Protein AF-A0A7W3J568-F1 (afdb_monomer_lite)

Foldseek 3Di:
DAFWDDDPFAIWDFDFLVLLVVLLVLLQVLLVLLCVQQVVVVQPDPCPPDPDPDPDDDDDDDPPPPDDDPVRQDPNNVCVVVVQVDQQGCGPDPLSCVQQPFPDPPDPVNSRVCSRNPVNVSSVLSSVLSNVLSVLSDFDDDPVRPPPCDVPNGTDIRGAGRVSLVSNLVSLVSSLSNLCVVLVPDDPVSLVVLLVVLVVCVVVVPDQPPDPDPVSVSSVSSNSNNVSVSRSVSSVVNNVVVVVVPDDDD

Radius of gyration: 23.3 Å; chains: 1; bounding box: 46×62×58 Å

Secondary structure (DSSP, 8-state):
-PPPEEETTEEEEPPPHHHHHHHHHHHHHHHHHHHHHTTTHHHH------S---------PPBTTTBPPTTT--HHHHHHHHT--S-----SSHHHHHHS--S-SS-HHHHHHHHHHHHHHHHHHHHHHHHHHHHHHPPP-STTS-S---TTSPPPPEEEETTTHHHHHHHHHHHHHHHHHHHT--SHHHHHHHHHHHHHHHHTT-PPP---SHHHHHHHHHHHHHHHHHHHHHHHHHHHHHHHHTSPP-

Structure (mmCIF, N/CA/C/O backbone):
data_AF-A0A7W3J568-F1
#
_entry.id   AF-A0A7W3J568-F1
#
loop_
_atom_site.group_PDB
_atom_site.id
_atom_site.type_symbol
_atom_site.label_atom_id
_atom_site.label_alt_id
_atom_site.label_comp_id
_atom_site.label_asym_id
_atom_site.label_entity_id
_atom_site.label_seq_id
_atom_site.pdbx_PDB_ins_code
_atom_site.Cartn_x
_atom_site.Cartn_y
_atom_site.Cartn_z
_atom_site.occupancy
_atom_site.B_iso_or_equiv
_atom_site.auth_seq_id
_atom_site.auth_comp_id
_atom_site.auth_asym_id
_atom_site.auth_atom_id
_atom_site.pdbx_PDB_model_num
ATOM 1 N N . MET A 1 1 ? 8.734 -5.543 -13.346 1.00 87.88 1 MET A N 1
ATOM 2 C CA . MET A 1 1 ? 9.881 -5.411 -12.401 1.00 87.88 1 MET A CA 1
ATOM 3 C C . MET A 1 1 ? 10.854 -6.608 -12.373 1.00 87.88 1 MET A C 1
ATOM 5 O O . MET A 1 1 ? 10.507 -7.687 -12.837 1.00 87.88 1 MET A O 1
ATOM 9 N N . THR A 1 2 ? 12.042 -6.451 -11.767 1.00 93.38 2 THR A N 1
ATOM 10 C CA . THR A 1 2 ? 12.982 -7.535 -11.375 1.00 93.38 2 THR A CA 1
ATOM 11 C C . THR A 1 2 ? 12.806 -7.928 -9.898 1.00 93.38 2 THR A C 1
ATOM 13 O O . THR A 1 2 ? 12.414 -7.060 -9.123 1.00 93.38 2 THR A O 1
ATOM 16 N N . PRO A 1 3 ? 13.166 -9.156 -9.465 1.00 96.62 3 PRO A N 1
ATOM 17 C CA . PRO A 1 3 ? 13.159 -9.509 -8.038 1.00 96.62 3 PRO A CA 1
ATOM 18 C C . PRO A 1 3 ? 14.142 -8.648 -7.229 1.00 96.62 3 PRO A C 1
ATOM 20 O O . PRO A 1 3 ? 15.174 -8.220 -7.766 1.00 96.62 3 PRO A O 1
ATOM 23 N N . PHE A 1 4 ? 13.840 -8.433 -5.945 1.00 98.06 4 PHE A N 1
ATOM 24 C CA . PHE A 1 4 ? 14.756 -7.768 -5.019 1.00 98.06 4 PHE A CA 1
ATOM 25 C C . PHE A 1 4 ? 16.066 -8.541 -4.841 1.00 98.06 4 PHE A C 1
ATOM 27 O O . PHE A 1 4 ? 16.119 -9.770 -4.893 1.00 98.06 4 PHE A O 1
ATOM 34 N N . ARG A 1 5 ? 17.151 -7.794 -4.631 1.00 97.19 5 ARG A N 1
ATOM 35 C CA . ARG A 1 5 ? 18.484 -8.324 -4.326 1.00 97.19 5 ARG A CA 1
ATOM 36 C C . ARG A 1 5 ? 19.073 -7.603 -3.127 1.00 97.19 5 ARG A C 1
ATOM 38 O O . ARG A 1 5 ? 18.954 -6.383 -3.020 1.00 97.19 5 ARG A O 1
ATOM 45 N N . ALA A 1 6 ? 19.749 -8.349 -2.259 1.00 96.06 6 ALA A N 1
ATOM 46 C CA . ALA A 1 6 ? 20.490 -7.778 -1.144 1.00 96.06 6 ALA A CA 1
ATOM 47 C C . ALA A 1 6 ? 21.713 -6.987 -1.635 1.00 96.06 6 ALA A C 1
ATOM 49 O O . ALA A 1 6 ? 22.440 -7.405 -2.537 1.00 96.06 6 ALA A O 1
ATOM 50 N N . MET A 1 7 ? 21.945 -5.845 -0.999 1.00 93.69 7 MET A N 1
ATOM 51 C CA . MET A 1 7 ? 23.058 -4.932 -1.219 1.00 93.69 7 MET A CA 1
ATOM 52 C C . MET A 1 7 ? 23.697 -4.565 0.124 1.00 93.69 7 MET A C 1
ATOM 54 O O . MET A 1 7 ? 23.133 -4.757 1.202 1.00 93.69 7 MET A O 1
ATOM 58 N N . ARG A 1 8 ? 24.890 -3.960 0.084 1.00 89.56 8 ARG A N 1
ATOM 59 C CA . ARG A 1 8 ? 25.612 -3.567 1.309 1.00 89.56 8 ARG A CA 1
ATOM 60 C C . ARG A 1 8 ? 24.761 -2.693 2.248 1.00 89.56 8 ARG A C 1
ATOM 62 O O . ARG A 1 8 ? 24.804 -2.870 3.464 1.00 89.56 8 ARG A O 1
ATOM 69 N N . ARG A 1 9 ? 23.978 -1.765 1.687 1.00 89.38 9 ARG A N 1
ATOM 70 C CA . ARG A 1 9 ? 23.175 -0.770 2.424 1.00 89.38 9 ARG A CA 1
ATOM 71 C C . ARG A 1 9 ? 21.661 -1.035 2.434 1.00 89.38 9 ARG A C 1
ATOM 73 O O . ARG A 1 9 ? 20.921 -0.158 2.844 1.00 89.38 9 ARG A O 1
ATOM 80 N N . GLY A 1 10 ? 21.200 -2.205 1.996 1.00 95.88 10 GLY A N 1
ATOM 81 C CA . GLY A 1 10 ? 19.767 -2.497 1.924 1.00 95.88 10 GLY A CA 1
ATOM 82 C C . GLY A 1 10 ? 19.450 -3.429 0.771 1.00 95.88 10 GLY A C 1
ATOM 83 O O . GLY A 1 10 ? 20.202 -4.368 0.522 1.00 95.88 10 GLY A O 1
ATOM 84 N N . TYR A 1 11 ? 1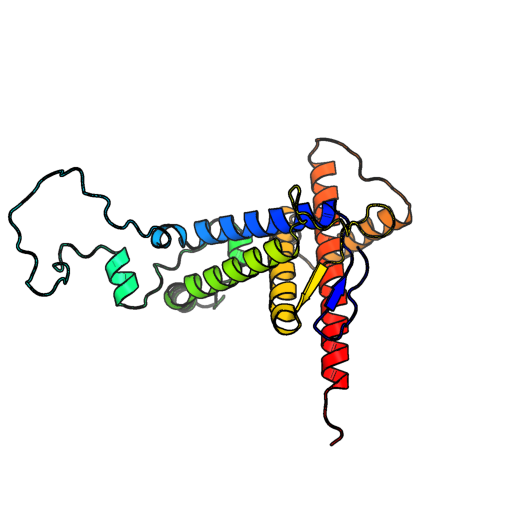8.382 -3.142 0.043 1.00 97.88 11 TYR A N 1
ATOM 85 C CA . TYR A 1 11 ? 17.869 -3.986 -1.028 1.00 97.88 11 TYR A CA 1
ATOM 86 C C . TYR A 1 11 ? 17.615 -3.155 -2.281 1.00 97.88 11 TYR A C 1
ATOM 88 O O . TYR A 1 11 ? 17.361 -1.954 -2.197 1.00 97.88 11 TYR A O 1
ATOM 96 N N . GLU A 1 12 ? 17.694 -3.766 -3.459 1.00 96.50 12 GLU A N 1
ATOM 97 C CA . GLU A 1 12 ? 17.326 -3.085 -4.700 1.00 96.50 12 GLU A CA 1
ATOM 98 C C . GLU A 1 12 ? 16.506 -3.960 -5.643 1.00 96.50 12 GLU A C 1
ATOM 100 O O . GLU A 1 12 ? 16.726 -5.167 -5.733 1.00 96.50 12 GLU A O 1
ATOM 105 N N . ALA A 1 13 ? 15.604 -3.322 -6.386 1.00 96.12 13 ALA A N 1
ATOM 106 C CA . ALA A 1 13 ? 14.854 -3.913 -7.487 1.00 96.12 13 ALA A CA 1
ATOM 107 C C . ALA A 1 13 ? 14.637 -2.871 -8.592 1.00 96.12 13 ALA A C 1
ATOM 109 O O . ALA A 1 13 ? 14.599 -1.663 -8.349 1.00 96.12 13 ALA A O 1
ATOM 110 N N . ARG A 1 14 ? 14.494 -3.321 -9.839 1.00 93.25 14 ARG A N 1
ATOM 111 C CA . ARG A 1 14 ? 14.108 -2.461 -10.961 1.00 93.25 14 ARG A CA 1
ATOM 112 C C . ARG A 1 14 ? 12.619 -2.586 -11.199 1.00 93.25 14 ARG A C 1
ATOM 114 O O . ARG A 1 14 ? 12.139 -3.674 -11.496 1.00 93.25 14 ARG A O 1
ATOM 121 N N . PHE A 1 15 ? 11.931 -1.462 -11.144 1.00 91.19 15 PHE A N 1
ATOM 122 C CA . PHE A 1 15 ? 10.532 -1.331 -11.521 1.00 91.19 15 PHE A CA 1
ATOM 123 C C . PHE A 1 15 ? 10.453 -0.653 -12.885 1.00 91.19 15 PHE A C 1
ATOM 125 O O . PHE A 1 15 ? 11.307 0.174 -13.224 1.00 91.19 15 PHE A O 1
ATOM 132 N N . GLU A 1 16 ? 9.441 -0.999 -13.669 1.00 86.06 16 GLU A N 1
ATOM 133 C CA . GLU A 1 16 ? 9.106 -0.231 -14.863 1.00 86.06 16 GLU A CA 1
ATOM 134 C C . GLU A 1 16 ? 8.678 1.190 -14.454 1.00 86.06 16 GLU A C 1
ATOM 136 O O . GLU A 1 16 ? 8.105 1.369 -13.375 1.00 86.06 16 GLU A O 1
ATOM 141 N N . PRO A 1 17 ? 8.928 2.220 -15.285 1.00 86.06 17 PRO A N 1
ATOM 142 C CA . PRO A 1 17 ? 8.540 3.594 -14.958 1.00 86.06 17 PRO A CA 1
ATOM 143 C C . PRO A 1 17 ? 7.061 3.716 -14.576 1.00 86.06 17 PRO A C 1
ATOM 145 O O . PRO A 1 17 ? 6.725 4.372 -13.594 1.00 86.06 17 PRO A O 1
ATOM 148 N N . VAL A 1 18 ? 6.190 3.024 -15.317 1.00 84.56 18 VAL A N 1
ATOM 149 C CA . VAL A 1 18 ? 4.747 3.014 -15.059 1.00 84.56 18 VAL A CA 1
ATOM 150 C C . VAL A 1 18 ? 4.406 2.344 -13.725 1.00 84.56 18 VAL A C 1
ATOM 152 O O . VAL A 1 18 ? 3.606 2.891 -12.975 1.00 84.56 18 VAL A O 1
ATOM 155 N N . GLU A 1 19 ? 5.055 1.224 -13.378 1.00 88.62 19 GLU A N 1
ATOM 156 C CA . GLU A 1 19 ? 4.856 0.539 -12.091 1.00 88.62 19 GLU A CA 1
ATOM 157 C C . GLU A 1 19 ? 5.175 1.486 -10.923 1.00 88.62 19 GLU A C 1
ATOM 159 O O . GLU A 1 19 ? 4.401 1.568 -9.972 1.00 88.62 19 GLU A O 1
ATOM 164 N N . ARG A 1 20 ? 6.275 2.251 -11.018 1.00 90.94 20 ARG A N 1
ATOM 165 C CA . ARG A 1 20 ? 6.682 3.219 -9.982 1.00 90.94 20 ARG A CA 1
ATOM 166 C C . ARG A 1 20 ? 5.658 4.327 -9.797 1.00 90.94 20 ARG A C 1
ATOM 168 O O . ARG A 1 20 ? 5.223 4.566 -8.677 1.00 90.94 20 ARG A O 1
ATOM 175 N N . VAL A 1 21 ? 5.273 4.981 -10.893 1.00 90.25 21 VAL A N 1
ATOM 176 C CA . VAL A 1 21 ? 4.327 6.106 -10.864 1.00 90.25 21 VAL A CA 1
ATOM 177 C C . VAL A 1 21 ? 2.979 5.661 -10.305 1.00 90.25 21 VAL A C 1
ATOM 179 O O . VAL A 1 21 ? 2.407 6.340 -9.455 1.00 90.25 21 VAL A O 1
ATOM 182 N N . VAL A 1 22 ? 2.487 4.501 -10.744 1.00 92.00 22 VAL A N 1
ATOM 183 C CA . VAL A 1 22 ? 1.200 3.965 -10.296 1.00 92.00 22 VAL A CA 1
ATOM 184 C C . VAL A 1 22 ? 1.246 3.601 -8.816 1.00 92.00 22 VAL A C 1
ATOM 186 O O . VAL A 1 22 ? 0.377 4.040 -8.073 1.00 92.00 22 VAL A O 1
ATOM 189 N N . LEU A 1 23 ? 2.259 2.857 -8.363 1.00 95.19 23 LEU A N 1
ATOM 190 C CA . LEU A 1 23 ? 2.373 2.469 -6.953 1.00 95.19 23 LEU A CA 1
ATOM 191 C C . LEU A 1 23 ? 2.560 3.682 -6.031 1.00 95.19 23 LEU A C 1
ATOM 193 O O . LEU A 1 23 ? 1.934 3.731 -4.975 1.00 95.19 23 LEU A O 1
ATOM 197 N N . ALA A 1 24 ? 3.354 4.677 -6.439 1.00 96.06 24 ALA A N 1
ATOM 198 C CA . ALA A 1 24 ? 3.532 5.911 -5.676 1.00 96.06 24 ALA A CA 1
ATOM 199 C C . ALA A 1 24 ? 2.226 6.710 -5.579 1.00 96.06 24 ALA A C 1
ATOM 201 O O . ALA A 1 24 ? 1.867 7.182 -4.503 1.00 96.06 24 ALA A O 1
ATOM 202 N N . LYS A 1 25 ? 1.484 6.840 -6.688 1.00 95.56 25 LYS A N 1
ATOM 203 C CA . LYS A 1 25 ? 0.177 7.505 -6.682 1.00 95.56 25 LYS A CA 1
ATOM 204 C C . LYS A 1 25 ? -0.813 6.765 -5.785 1.00 95.56 25 LYS A C 1
ATOM 206 O O . LYS A 1 25 ? -1.460 7.397 -4.964 1.00 95.56 25 LYS A O 1
ATOM 211 N N . VAL A 1 26 ? -0.910 5.443 -5.914 1.00 96.38 26 VAL A N 1
ATOM 212 C CA . VAL A 1 26 ? -1.828 4.637 -5.100 1.00 96.38 26 VAL A CA 1
ATOM 213 C C . VAL A 1 26 ? -1.493 4.767 -3.623 1.00 96.38 26 VAL A C 1
ATOM 215 O O . VAL A 1 26 ? -2.398 4.955 -2.826 1.00 96.38 26 VAL A O 1
ATOM 218 N N . ALA A 1 27 ? -0.216 4.717 -3.242 1.00 98.00 27 ALA A N 1
ATOM 219 C CA . ALA A 1 27 ? 0.172 4.889 -1.846 1.00 98.00 27 ALA A CA 1
ATOM 220 C C . ALA A 1 27 ? -0.274 6.248 -1.276 1.00 98.00 27 ALA A C 1
ATOM 222 O O . ALA A 1 27 ? -0.770 6.289 -0.154 1.00 98.00 27 ALA A O 1
ATOM 223 N N . ARG A 1 28 ? -0.191 7.325 -2.070 1.00 97.94 28 ARG A N 1
ATOM 224 C CA . ARG A 1 28 ? -0.715 8.653 -1.701 1.00 97.94 28 ARG A CA 1
ATOM 225 C C . ARG A 1 28 ? -2.239 8.716 -1.659 1.00 97.94 28 ARG A C 1
ATOM 227 O O . ARG A 1 28 ? -2.803 9.333 -0.768 1.00 97.94 28 ARG A O 1
ATOM 234 N N . ASP A 1 29 ? -2.920 8.067 -2.601 1.00 97.69 29 ASP A N 1
ATOM 235 C CA . ASP A 1 29 ? -4.384 7.981 -2.576 1.00 97.69 29 ASP A CA 1
ATOM 236 C C . ASP A 1 29 ? -4.848 7.228 -1.307 1.00 97.69 29 ASP A C 1
ATOM 238 O O . ASP A 1 29 ? -5.819 7.621 -0.664 1.00 97.69 29 ASP A O 1
ATOM 242 N N . VAL A 1 30 ? -4.126 6.172 -0.905 1.00 98.19 30 VAL A N 1
ATOM 243 C CA . VAL A 1 30 ? -4.398 5.418 0.329 1.00 98.19 30 VAL A CA 1
ATOM 244 C C . VAL A 1 30 ? -4.056 6.232 1.578 1.00 98.19 30 VAL A C 1
ATOM 246 O O . VAL A 1 30 ? -4.813 6.174 2.545 1.00 98.19 30 VAL A O 1
ATOM 249 N N . SER A 1 31 ? -2.958 6.998 1.582 1.00 97.62 31 SER A N 1
ATOM 250 C CA . SER A 1 31 ? -2.619 7.870 2.713 1.00 97.62 31 SER A CA 1
ATOM 251 C C . SER A 1 31 ? -3.675 8.962 2.902 1.00 97.62 31 SER A C 1
ATOM 253 O O . SER A 1 31 ? -4.123 9.174 4.025 1.00 97.62 31 SER A O 1
ATOM 255 N N . ALA A 1 32 ? -4.139 9.591 1.817 1.00 95.56 32 ALA A N 1
ATOM 256 C CA . ALA A 1 32 ? -5.218 10.576 1.849 1.00 95.56 32 ALA A CA 1
ATOM 257 C C . ALA A 1 32 ? -6.529 9.973 2.379 1.00 95.56 32 ALA A C 1
ATOM 259 O O . ALA A 1 32 ? -7.118 10.519 3.306 1.00 95.56 32 ALA A O 1
ATOM 260 N N . MET A 1 33 ? -6.929 8.802 1.869 1.00 95.81 33 MET A N 1
ATOM 261 C CA . MET A 1 33 ? -8.107 8.082 2.366 1.00 95.81 33 MET A CA 1
ATOM 262 C C . MET A 1 33 ? -8.000 7.779 3.868 1.00 95.81 33 MET A C 1
ATOM 264 O O . MET A 1 33 ? -8.964 7.959 4.601 1.00 95.81 33 MET A O 1
ATOM 268 N N . LEU A 1 34 ? -6.835 7.329 4.350 1.00 94.81 34 LEU A N 1
ATOM 269 C CA . LEU A 1 34 ? -6.634 7.056 5.776 1.00 94.81 34 LEU A CA 1
ATOM 270 C C . LEU A 1 34 ? -6.710 8.319 6.636 1.00 94.81 34 LEU A C 1
ATOM 272 O O . LEU A 1 34 ? -7.243 8.245 7.741 1.00 94.81 34 LEU A O 1
ATOM 276 N N . ARG A 1 35 ? -6.189 9.456 6.158 1.00 92.56 35 ARG A N 1
ATOM 277 C CA . ARG A 1 35 ? -6.287 10.732 6.881 1.00 92.56 35 ARG A CA 1
ATOM 278 C C . ARG A 1 35 ? -7.738 11.165 7.061 1.00 92.56 35 ARG A C 1
ATOM 280 O O . ARG A 1 35 ? -8.123 11.506 8.179 1.00 92.56 35 ARG A O 1
ATOM 287 N N . GLU A 1 36 ? -8.535 11.066 6.002 1.00 90.81 36 GLU A N 1
ATOM 288 C CA . GLU A 1 36 ? -9.962 11.389 6.027 1.00 90.81 36 GLU A CA 1
ATOM 289 C C . GLU A 1 36 ? -10.730 10.441 6.966 1.00 90.81 36 GLU A C 1
ATOM 291 O O . GLU A 1 36 ? -11.393 10.880 7.907 1.00 90.81 36 GLU A O 1
ATOM 296 N N . GLU A 1 37 ? -10.578 9.129 6.765 1.00 90.19 37 GLU A N 1
ATOM 297 C CA . GLU A 1 37 ? -11.336 8.093 7.479 1.00 90.19 37 GLU A CA 1
ATOM 298 C C . GLU A 1 37 ? -10.974 7.990 8.968 1.00 90.19 37 GLU A C 1
ATOM 300 O O . GLU A 1 37 ? -11.835 7.716 9.807 1.00 90.19 37 GLU A O 1
ATOM 305 N N . ALA A 1 38 ? -9.714 8.249 9.330 1.00 88.19 38 ALA A N 1
ATOM 306 C CA . ALA A 1 38 ? -9.295 8.327 10.729 1.00 88.19 38 ALA A CA 1
ATOM 307 C C . ALA A 1 38 ? -9.508 9.724 11.343 1.00 88.19 38 ALA A C 1
ATOM 309 O O . ALA A 1 38 ? -9.293 9.904 12.540 1.00 88.19 38 ALA A O 1
ATOM 310 N N . GLY A 1 39 ? -9.948 10.715 10.559 1.00 84.06 39 GLY A N 1
ATOM 311 C CA . GLY A 1 39 ? -10.134 12.088 11.024 1.00 84.06 39 GLY A CA 1
ATOM 312 C C . GLY A 1 39 ? -8.831 12.783 11.426 1.00 84.06 39 GLY A C 1
ATOM 313 O O . GLY A 1 39 ? -8.865 13.667 12.278 1.00 84.06 39 GLY A O 1
ATOM 314 N N . LEU A 1 40 ? -7.696 12.394 10.838 1.00 84.12 40 LEU A N 1
ATOM 315 C CA . LEU A 1 40 ? -6.390 13.011 11.098 1.00 84.12 40 LEU A CA 1
ATOM 316 C C . LEU A 1 40 ? -6.331 14.452 10.574 1.00 84.12 40 LEU A C 1
ATOM 318 O O . LEU A 1 40 ? -5.681 15.293 11.190 1.00 84.12 40 LEU A O 1
ATOM 322 N N . ASP A 1 41 ? -7.068 14.766 9.504 1.00 74.25 41 ASP A N 1
ATOM 323 C CA . ASP A 1 41 ? -7.121 16.120 8.933 1.00 74.25 41 ASP A CA 1
ATOM 324 C C . ASP A 1 41 ? -7.747 17.143 9.892 1.00 74.25 41 ASP A C 1
ATOM 326 O O . ASP A 1 41 ? -7.369 18.309 9.886 1.00 74.25 41 ASP A O 1
ATOM 330 N N . LEU A 1 42 ? -8.623 16.700 10.804 1.00 61.97 42 LEU A N 1
ATOM 331 C CA . LEU A 1 42 ? -9.197 17.560 11.849 1.00 61.97 42 LEU A CA 1
ATOM 332 C C . LEU A 1 42 ? -8.157 18.038 12.872 1.00 61.97 42 LEU A C 1
ATOM 334 O O . LEU A 1 42 ? -8.429 18.958 13.639 1.00 61.97 42 LEU A O 1
ATOM 338 N N . PHE A 1 43 ? -6.985 17.402 12.906 1.00 53.78 43 PHE A N 1
ATOM 339 C CA . PHE A 1 43 ? -5.891 17.728 13.818 1.00 53.78 43 PHE A CA 1
ATOM 340 C C . PHE A 1 43 ? -4.633 18.224 13.090 1.00 53.78 43 PHE A C 1
ATOM 342 O O . PHE A 1 43 ? -3.721 18.714 13.764 1.00 53.78 43 PHE A O 1
ATOM 349 N N . ALA A 1 44 ? -4.589 18.090 11.756 1.00 54.28 44 ALA A N 1
ATOM 350 C CA . ALA A 1 44 ? -3.465 18.458 10.898 1.00 54.28 44 ALA A CA 1
ATOM 351 C C . ALA A 1 44 ? -3.373 19.971 10.648 1.00 54.28 44 ALA A C 1
ATOM 353 O O . ALA A 1 44 ? -2.270 20.478 10.433 1.00 54.28 44 ALA A O 1
ATOM 354 N N . ASP A 1 45 ? -4.488 20.700 10.765 1.00 45.88 45 ASP A N 1
ATOM 355 C CA . ASP A 1 45 ? -4.453 22.158 10.784 1.00 45.88 45 ASP A CA 1
ATOM 356 C C . ASP A 1 45 ? -3.939 22.651 12.144 1.00 45.88 45 ASP A C 1
ATOM 358 O O . ASP A 1 45 ? -4.634 22.746 13.162 1.00 45.88 45 ASP A O 1
ATOM 362 N N . GLY A 1 46 ? -2.653 22.990 12.142 1.00 45.25 46 GLY A N 1
ATOM 363 C CA . GLY A 1 46 ? -2.166 24.138 12.881 1.00 45.25 46 GLY A CA 1
ATOM 364 C C . GLY A 1 46 ? -2.693 25.406 12.223 1.00 45.25 46 GLY A C 1
ATOM 365 O O . GLY A 1 46 ? -1.923 26.127 11.592 1.00 45.25 46 GLY A O 1
ATOM 366 N N . ASP A 1 47 ? -3.981 25.700 12.409 1.00 38.94 47 ASP A N 1
ATOM 367 C CA . ASP A 1 47 ? -4.399 27.095 12.483 1.00 38.94 47 ASP A CA 1
ATOM 368 C C . ASP A 1 47 ? -3.612 27.697 13.664 1.00 38.94 47 ASP A C 1
ATOM 370 O O . ASP A 1 47 ? -4.063 27.728 14.810 1.00 38.94 47 ASP A O 1
ATOM 374 N N . GLU A 1 48 ? -2.385 28.168 13.407 1.00 36.97 48 GLU A N 1
ATOM 375 C CA . GLU A 1 48 ? -1.974 29.398 14.066 1.00 36.97 48 GLU A CA 1
ATOM 376 C C . GLU A 1 48 ? -3.117 30.367 13.785 1.00 36.97 48 GLU A C 1
ATOM 378 O O . GLU A 1 48 ? -3.456 30.552 12.611 1.00 36.97 48 GLU A O 1
ATOM 383 N N . PRO A 1 49 ? -3.754 30.956 14.808 1.00 35.47 49 PRO A N 1
ATOM 384 C CA . PRO A 1 49 ? -4.769 31.952 14.560 1.00 35.47 49 PRO A CA 1
ATOM 385 C C . PRO A 1 49 ? -4.093 33.086 13.787 1.00 35.47 49 PRO A C 1
ATOM 387 O O . PRO A 1 49 ? -3.414 33.939 14.361 1.00 35.47 49 PRO A O 1
ATOM 390 N N . GLY A 1 50 ? -4.271 33.099 12.463 1.00 36.19 50 GLY A N 1
ATOM 391 C CA . GLY A 1 50 ? -4.041 34.287 11.662 1.00 36.19 50 GLY A CA 1
ATOM 392 C C . GLY A 1 50 ? -4.822 35.423 12.323 1.00 36.19 50 GLY A C 1
ATOM 393 O O . GLY A 1 50 ? -5.884 35.153 12.893 1.00 36.19 50 GLY A O 1
ATOM 394 N N . PRO A 1 51 ? -4.303 36.667 12.325 1.00 33.97 51 PRO A N 1
ATOM 395 C CA . PRO A 1 51 ? -4.883 37.766 13.089 1.00 33.97 51 PRO A CA 1
ATOM 396 C C . PRO A 1 51 ? -6.383 37.824 12.820 1.00 33.97 51 PRO A C 1
ATOM 398 O O . PRO A 1 51 ? -6.826 38.111 11.707 1.00 33.97 51 PRO A O 1
ATOM 401 N N . SER A 1 52 ? -7.143 37.441 13.839 1.00 42.19 52 SER A N 1
ATOM 402 C CA . SER A 1 52 ? -8.557 37.150 13.728 1.00 42.19 52 SER A CA 1
ATOM 403 C C . SER A 1 52 ? -9.286 38.382 13.205 1.00 42.19 52 SER A C 1
ATOM 405 O O . SER A 1 52 ? -9.229 39.466 13.787 1.00 42.19 52 SER A O 1
ATOM 407 N N . SER A 1 53 ? -10.009 38.230 12.093 1.00 36.31 53 SER A N 1
ATOM 408 C CA . SER A 1 53 ? -11.070 39.169 11.745 1.00 36.31 53 SER A CA 1
ATOM 409 C C . SER A 1 53 ? -12.150 39.034 12.814 1.00 36.31 53 SER A C 1
ATOM 411 O O . SER A 1 53 ? -13.003 38.148 12.751 1.00 36.31 53 SER A O 1
ATOM 413 N N . HIS A 1 54 ? -12.049 39.882 13.834 1.00 36.88 54 HIS A N 1
ATOM 414 C CA . HIS A 1 54 ? -12.927 39.930 14.990 1.00 36.88 54 HIS A CA 1
ATOM 415 C C . HIS A 1 54 ? -14.414 39.880 14.597 1.00 36.88 54 HIS A C 1
ATOM 417 O O . HIS A 1 54 ? -14.985 40.874 14.151 1.00 36.88 54 HIS A O 1
ATOM 423 N N . HIS A 1 55 ? -15.069 38.747 14.857 1.00 35.81 55 HIS A N 1
ATOM 424 C CA . HIS A 1 55 ? -16.426 38.773 15.390 1.00 35.81 55 HIS A CA 1
ATOM 425 C C . HIS A 1 55 ? -16.286 38.910 16.904 1.00 35.81 55 HIS A C 1
ATOM 427 O O . HIS A 1 55 ? -15.822 37.995 17.577 1.00 35.81 55 HIS A O 1
ATOM 433 N N . ALA A 1 56 ? -16.616 40.087 17.433 1.00 38.78 56 ALA A N 1
ATOM 434 C CA . ALA A 1 56 ? -16.642 40.306 18.873 1.00 38.78 56 ALA A CA 1
ATOM 435 C C . ALA A 1 56 ? -17.770 39.477 19.505 1.00 38.78 56 ALA A C 1
ATOM 437 O O . ALA A 1 56 ? -18.911 39.542 19.038 1.00 38.78 56 ALA A O 1
ATOM 438 N N . PRO A 1 57 ? -17.485 38.792 20.619 1.00 36.97 57 PRO A N 1
ATOM 439 C CA . PRO A 1 57 ? -18.319 39.051 21.785 1.00 36.97 57 PRO A CA 1
ATOM 440 C C . PRO A 1 57 ? -17.536 39.055 23.104 1.00 36.97 57 PRO A C 1
ATOM 442 O O . PRO A 1 57 ? -16.578 38.322 23.288 1.00 36.97 57 PRO A O 1
ATOM 445 N N . GLY A 1 58 ? -18.041 39.849 24.051 1.00 33.19 58 GLY A N 1
ATOM 446 C CA . GLY A 1 58 ? -17.976 39.532 25.478 1.00 33.19 58 GLY A CA 1
ATOM 447 C C . GLY A 1 58 ? -16.653 39.789 26.196 1.00 33.19 58 GLY A C 1
ATOM 448 O O . GLY A 1 58 ? -15.611 39.238 25.890 1.00 33.19 58 GLY A O 1
ATOM 449 N N . LYS A 1 59 ? -16.718 40.609 27.243 1.00 39.69 59 LYS A N 1
ATOM 450 C CA . LYS A 1 59 ? -15.624 40.806 28.195 1.00 39.69 59 LYS A CA 1
ATOM 451 C C . LYS A 1 59 ? -15.379 39.504 28.978 1.00 39.69 59 LYS A C 1
ATOM 453 O O . LYS A 1 59 ? -16.198 39.171 29.828 1.00 39.69 59 LYS A O 1
ATOM 458 N N . GLY A 1 60 ? -14.257 38.834 28.739 1.00 37.22 60 GLY A N 1
ATOM 459 C CA . GLY A 1 60 ? -13.761 37.702 29.528 1.00 37.22 60 GLY A CA 1
ATOM 460 C C . GLY A 1 60 ? -12.234 37.720 29.534 1.00 37.22 60 GLY A C 1
ATOM 461 O O . GLY A 1 60 ? -11.614 37.948 28.505 1.00 37.22 60 GLY A O 1
ATOM 462 N N . GLN A 1 61 ? -11.628 37.636 30.713 1.00 41.59 61 GLN A N 1
ATOM 463 C CA . GLN A 1 61 ? -10.192 37.811 30.937 1.00 41.59 61 GLN A CA 1
ATOM 464 C C . GLN A 1 61 ? -9.412 36.535 30.608 1.00 41.59 61 GLN A C 1
ATOM 466 O O . GLN A 1 61 ? -9.581 35.538 31.303 1.00 41.59 61 GLN A O 1
ATOM 471 N N . ALA A 1 62 ? -8.470 36.614 29.665 1.00 40.25 62 ALA A N 1
ATOM 472 C CA . ALA A 1 62 ? -7.357 35.670 29.585 1.00 40.25 62 ALA A CA 1
ATOM 473 C C . ALA A 1 62 ? -6.565 35.696 30.909 1.00 40.25 62 ALA A C 1
ATOM 475 O O . ALA A 1 62 ? -6.205 36.770 31.408 1.00 40.25 62 ALA A O 1
ATOM 476 N N . TRP A 1 63 ? -6.313 34.532 31.512 1.00 39.94 63 TRP A N 1
ATOM 477 C CA . TRP A 1 63 ? -5.528 34.435 32.745 1.00 39.94 63 TRP A CA 1
ATOM 478 C C . TRP A 1 63 ? -4.038 34.651 32.440 1.00 39.94 63 TRP A C 1
ATOM 480 O O . TRP A 1 63 ? -3.526 34.233 31.404 1.00 39.94 63 TRP A O 1
ATOM 490 N N . ALA A 1 64 ? -3.333 35.313 33.361 1.00 40.88 64 ALA A N 1
ATOM 491 C CA . ALA A 1 64 ? -2.032 35.971 33.170 1.00 40.88 64 ALA A CA 1
ATOM 492 C C . ALA A 1 64 ? -0.831 35.089 32.745 1.00 40.88 64 ALA A C 1
ATOM 494 O O . ALA A 1 64 ? 0.280 35.600 32.639 1.00 40.88 64 ALA A O 1
ATOM 495 N N . ASN A 1 65 ? -1.029 33.796 32.477 1.00 41.69 65 ASN A N 1
ATOM 496 C CA . ASN A 1 65 ? 0.042 32.834 32.203 1.00 41.69 65 ASN A CA 1
ATOM 497 C C . ASN A 1 65 ? -0.032 32.201 30.799 1.00 41.69 65 ASN A C 1
ATOM 499 O O . ASN A 1 65 ? 0.637 31.201 30.560 1.00 41.69 65 ASN A O 1
ATOM 503 N N . GLY A 1 66 ? -0.838 32.744 29.878 1.00 47.75 66 GLY A N 1
ATOM 504 C CA . GLY A 1 66 ? -0.945 32.215 28.508 1.00 47.75 66 GLY A CA 1
ATOM 505 C C . GLY A 1 66 ? -1.698 30.882 28.403 1.00 47.75 66 GLY A C 1
ATOM 506 O O . GLY A 1 66 ? -1.543 30.168 27.419 1.00 47.75 66 GLY A O 1
ATOM 507 N N . LEU A 1 67 ? -2.497 30.546 29.417 1.00 53.16 67 LEU A N 1
ATOM 508 C CA . LEU A 1 67 ? -3.417 29.411 29.394 1.00 53.16 67 LEU A CA 1
ATOM 509 C C . LEU A 1 67 ? -4.793 29.909 28.932 1.00 53.16 67 LEU A C 1
ATOM 511 O O . LEU A 1 67 ? -5.291 30.892 29.486 1.00 53.16 67 LEU A O 1
ATOM 515 N N . LEU A 1 68 ? -5.375 29.233 27.936 1.00 55.03 68 LEU A N 1
ATOM 516 C CA . LEU A 1 68 ? -6.762 29.438 27.498 1.00 55.03 68 LEU A CA 1
ATOM 517 C C . LEU A 1 68 ? -7.715 29.250 28.683 1.00 55.03 68 LEU A C 1
ATOM 519 O O . LEU A 1 68 ? -7.503 28.367 29.524 1.00 55.03 68 LEU A O 1
ATOM 523 N N . ALA A 1 69 ? -8.755 30.080 28.764 1.00 61.47 69 ALA A N 1
ATOM 524 C CA . ALA A 1 69 ? -9.808 29.864 29.745 1.00 61.47 69 ALA A CA 1
ATOM 525 C C . ALA A 1 69 ? -10.558 28.547 29.431 1.00 61.47 69 ALA A C 1
ATOM 527 O O . ALA A 1 69 ? -10.604 28.131 28.273 1.00 61.47 69 ALA A O 1
ATOM 528 N N . PRO A 1 70 ? -11.135 27.840 30.424 1.00 60.91 70 PRO A N 1
ATOM 529 C CA . PRO A 1 70 ? -11.786 26.546 30.191 1.00 60.91 70 PRO A CA 1
ATOM 530 C C . PRO A 1 70 ? -12.917 26.574 29.155 1.00 60.91 70 PRO A C 1
ATOM 532 O O . PRO A 1 70 ? -13.188 25.564 28.519 1.00 60.91 70 PRO A O 1
ATOM 535 N N . ASP A 1 71 ? -13.575 27.719 29.001 1.00 71.75 71 ASP A N 1
ATOM 536 C CA . ASP A 1 71 ? -14.618 28.002 28.015 1.00 71.75 71 ASP A CA 1
ATOM 537 C C . ASP A 1 71 ? -14.073 28.389 26.627 1.00 71.75 71 ASP A C 1
ATOM 539 O O . ASP A 1 71 ? -14.834 28.438 25.663 1.00 71.75 71 ASP A O 1
ATOM 543 N N . GLU A 1 72 ? -12.765 28.621 26.517 1.00 65.75 72 GLU A N 1
ATOM 544 C CA . GLU A 1 72 ? -12.038 28.863 25.266 1.00 65.75 72 GLU A CA 1
ATOM 545 C C . GLU A 1 72 ? -11.322 27.602 24.747 1.00 65.75 72 GLU A C 1
ATOM 547 O O . GLU A 1 72 ? -10.867 27.590 23.605 1.00 65.75 72 GLU A O 1
ATOM 552 N N . LEU A 1 73 ? -11.216 26.539 25.559 1.00 67.62 73 LEU A N 1
ATOM 553 C CA . LEU A 1 73 ? -10.660 25.253 25.133 1.00 67.62 73 LEU A CA 1
ATOM 554 C C . LEU A 1 73 ? -11.599 24.588 24.127 1.00 67.62 73 LEU A C 1
ATOM 556 O O . LEU A 1 73 ? -12.735 24.238 24.452 1.00 67.62 73 LEU A O 1
ATOM 560 N N . THR A 1 74 ? -11.105 24.364 22.913 1.00 71.81 74 THR A N 1
ATOM 561 C CA . THR A 1 74 ? -11.830 23.558 21.932 1.00 71.81 74 THR A CA 1
ATOM 562 C C . THR A 1 74 ? -11.718 22.069 22.266 1.00 71.81 74 THR A C 1
ATOM 564 O O . THR A 1 74 ? -10.806 21.631 22.973 1.00 71.81 74 THR A O 1
ATOM 567 N N . ASP A 1 75 ? -12.602 21.252 21.690 1.00 59.94 75 ASP A N 1
ATOM 568 C CA . ASP A 1 75 ? -12.492 19.790 21.773 1.00 59.94 75 ASP A CA 1
ATOM 569 C C . ASP A 1 75 ? -11.137 19.281 21.235 1.00 59.94 75 ASP A C 1
ATOM 571 O O . ASP A 1 75 ? -10.593 18.292 21.732 1.00 59.94 75 ASP A O 1
ATOM 575 N N . ALA A 1 76 ? -10.552 19.983 20.256 1.00 54.38 76 ALA A N 1
ATOM 576 C CA . ALA A 1 76 ? -9.233 19.673 19.710 1.00 54.38 76 ALA A CA 1
ATOM 577 C C . ALA A 1 76 ? -8.098 19.974 20.708 1.00 54.38 76 ALA A C 1
ATOM 579 O O . ALA A 1 76 ? -7.156 19.185 20.822 1.00 54.38 76 ALA A O 1
ATOM 580 N N . ASP A 1 77 ? -8.195 21.065 21.474 1.00 61.41 77 ASP A N 1
ATOM 581 C CA . ASP A 1 77 ? -7.215 21.414 22.513 1.00 61.41 77 ASP A CA 1
ATOM 582 C C . ASP A 1 77 ? -7.259 20.427 23.684 1.00 61.41 77 ASP A C 1
ATOM 584 O O . ASP A 1 77 ? -6.219 19.990 24.181 1.00 61.41 77 ASP A O 1
ATOM 588 N N . LEU A 1 78 ? -8.462 20.008 24.084 1.00 67.38 78 LEU A N 1
ATOM 589 C CA . LEU A 1 78 ? -8.678 18.977 25.103 1.00 67.38 78 LEU A CA 1
ATOM 590 C C . LEU A 1 78 ? -8.113 17.614 24.680 1.00 67.38 78 LEU A C 1
ATOM 592 O O . LEU A 1 78 ? -7.454 16.948 25.482 1.00 67.38 78 LEU A O 1
ATOM 596 N N . ALA A 1 79 ? -8.308 17.212 23.423 1.00 59.53 79 ALA A N 1
ATOM 597 C CA . ALA A 1 79 ? -7.723 15.987 22.875 1.00 59.53 79 ALA A CA 1
ATOM 598 C C . ALA A 1 79 ? -6.181 16.022 22.923 1.00 59.53 79 ALA A C 1
ATOM 600 O O . ALA A 1 79 ? -5.545 15.087 23.414 1.00 59.53 79 ALA A O 1
ATOM 601 N N . ARG A 1 80 ? -5.571 17.147 22.515 1.00 58.00 80 ARG A N 1
ATOM 602 C CA . ARG A 1 80 ? -4.111 17.356 22.569 1.00 58.00 80 ARG A CA 1
ATOM 603 C C . ARG A 1 80 ? -3.563 17.336 24.003 1.00 58.00 80 ARG A C 1
ATOM 605 O O . ARG A 1 80 ? -2.533 16.714 24.247 1.00 58.00 80 ARG A O 1
ATOM 612 N N . LEU A 1 81 ? -4.247 17.976 24.955 1.00 61.62 81 LEU A N 1
ATOM 613 C CA . LEU A 1 81 ? -3.827 18.059 26.364 1.00 61.62 81 LEU A CA 1
ATOM 614 C C . LEU A 1 81 ? -3.945 16.731 27.124 1.00 61.62 81 LEU A C 1
ATOM 616 O O . LEU A 1 81 ? -3.168 16.478 28.043 1.00 61.62 81 LEU A O 1
ATOM 620 N N . THR A 1 82 ? -4.921 15.895 26.770 1.00 62.91 82 THR A N 1
ATOM 621 C CA . THR A 1 82 ? -5.184 14.618 27.455 1.00 62.91 82 THR A CA 1
ATOM 622 C C . THR A 1 82 ? -4.428 13.437 26.849 1.00 62.91 82 THR A C 1
ATOM 624 O O . THR A 1 82 ? -4.443 12.351 27.426 1.00 62.91 82 THR A O 1
ATOM 627 N N . GLY A 1 83 ? -3.775 13.626 25.696 1.00 53.28 83 GLY A N 1
ATOM 628 C CA . GLY A 1 83 ? -3.169 12.534 24.931 1.00 53.28 83 GLY A CA 1
ATOM 629 C C . GLY A 1 83 ? -4.200 11.560 24.351 1.00 53.28 83 GLY A C 1
ATOM 630 O O . GLY A 1 83 ? -3.822 10.510 23.839 1.00 53.28 83 GLY A O 1
ATOM 631 N N . VAL A 1 84 ? -5.495 11.888 24.428 1.00 56.62 84 VAL A N 1
ATOM 632 C CA . VAL A 1 84 ? -6.554 11.150 23.742 1.00 56.62 84 VAL A CA 1
ATOM 633 C C . VAL A 1 84 ? -6.509 11.596 22.292 1.00 56.62 84 VAL A C 1
ATOM 635 O O . VAL A 1 84 ? -6.987 12.676 21.942 1.00 56.62 84 VAL A O 1
ATOM 638 N N . THR A 1 85 ? -5.885 10.785 21.444 1.00 54.03 85 THR A N 1
ATOM 639 C CA . THR A 1 85 ? -5.781 11.045 20.012 1.00 54.03 85 THR A CA 1
ATOM 640 C C . THR A 1 85 ? -7.143 10.797 19.355 1.00 54.03 85 THR A C 1
ATOM 642 O O . THR A 1 85 ? -7.406 9.766 18.754 1.00 54.03 85 THR A O 1
ATOM 645 N N . GLY A 1 86 ? -8.035 11.780 19.496 1.00 57.62 86 GLY A N 1
ATOM 646 C CA . GLY A 1 86 ? -9.324 11.864 18.815 1.00 57.62 86 GLY A CA 1
ATOM 647 C C . GLY A 1 86 ? -10.402 10.875 19.271 1.00 57.62 86 GLY A C 1
ATOM 648 O O . GLY A 1 86 ? -10.188 9.913 20.004 1.00 57.62 86 GLY A O 1
ATOM 649 N N . VAL A 1 87 ? -11.628 11.133 18.815 1.00 59.59 87 VAL A N 1
ATOM 650 C CA . VAL A 1 87 ? -12.716 10.155 18.885 1.00 59.59 87 VAL A CA 1
ATOM 651 C C . VAL A 1 87 ? -12.431 9.132 17.795 1.00 59.59 87 VAL A C 1
ATOM 653 O O . VAL A 1 87 ? -12.625 9.447 16.624 1.00 59.59 87 VAL A O 1
ATOM 656 N N . GLY A 1 88 ? -11.946 7.941 18.151 1.00 66.00 88 GLY A N 1
ATOM 657 C CA . GLY A 1 88 ? -11.818 6.845 17.193 1.00 66.00 88 GLY A CA 1
ATOM 658 C C . GLY A 1 88 ? -13.141 6.664 16.441 1.00 66.00 88 GLY A C 1
ATOM 659 O O . GLY A 1 88 ? -14.189 6.496 17.065 1.00 66.00 88 GLY A O 1
ATOM 660 N N . ARG A 1 89 ? -13.114 6.739 15.107 1.00 77.88 89 ARG A N 1
ATOM 661 C CA . ARG A 1 89 ? -14.306 6.618 14.251 1.00 77.88 89 ARG A CA 1
ATOM 662 C C . ARG A 1 89 ? -14.282 5.291 13.527 1.00 77.88 89 ARG A C 1
ATOM 664 O O . ARG A 1 89 ? -13.232 4.897 13.038 1.00 77.88 89 ARG A O 1
ATOM 671 N N . ILE A 1 90 ? -15.426 4.623 13.430 1.00 83.69 90 ILE A N 1
ATOM 672 C CA . ILE A 1 90 ? -15.555 3.470 12.538 1.00 83.69 90 ILE A CA 1
ATOM 673 C C . ILE A 1 90 ? -15.394 3.993 11.103 1.00 83.69 90 ILE A C 1
ATOM 675 O O . ILE A 1 90 ? -16.203 4.837 10.705 1.00 83.69 90 ILE A O 1
ATOM 679 N N . PRO A 1 91 ? -14.388 3.528 10.335 1.00 89.38 91 PRO A N 1
ATOM 680 C CA . PRO A 1 91 ? -14.234 3.954 8.952 1.00 89.38 91 PRO A CA 1
ATOM 681 C C . PRO A 1 91 ? -15.471 3.586 8.130 1.00 89.38 91 PRO A C 1
ATOM 683 O O . PRO A 1 91 ? -16.034 2.500 8.293 1.00 89.38 91 PRO A O 1
ATOM 686 N N . THR A 1 92 ? -15.901 4.469 7.238 1.00 91.00 92 THR A N 1
ATOM 687 C CA . THR A 1 92 ? -17.037 4.223 6.341 1.00 91.00 92 THR A CA 1
ATOM 688 C C . THR A 1 92 ? -16.618 3.480 5.079 1.00 91.00 92 THR A C 1
ATOM 690 O O . THR A 1 92 ? -17.384 2.661 4.564 1.00 91.00 92 THR A O 1
ATOM 693 N N . ASP A 1 93 ? -15.385 3.695 4.615 1.00 94.69 93 ASP A N 1
ATOM 694 C CA . ASP A 1 93 ? -14.816 2.963 3.493 1.00 94.69 93 ASP A CA 1
ATOM 695 C C . ASP A 1 93 ? -14.409 1.523 3.890 1.00 94.69 93 ASP A C 1
ATOM 697 O O . ASP A 1 93 ? -13.573 1.335 4.782 1.00 94.69 93 ASP A O 1
ATOM 701 N N . PRO A 1 94 ? -14.905 0.476 3.197 1.00 95.12 94 PRO A N 1
ATOM 702 C CA . PRO A 1 94 ? -14.532 -0.917 3.475 1.00 95.12 94 PRO A CA 1
ATOM 703 C C . PRO A 1 94 ? -13.025 -1.212 3.375 1.00 95.12 94 PRO A C 1
ATOM 705 O O . PRO A 1 94 ? -12.505 -2.097 4.059 1.00 95.12 94 PRO A O 1
ATOM 708 N N . ALA A 1 95 ? -12.293 -0.479 2.532 1.00 95.00 95 ALA A N 1
ATOM 709 C CA . ALA A 1 95 ? -10.846 -0.614 2.424 1.00 95.00 95 ALA A CA 1
ATOM 710 C C . ALA A 1 95 ? -10.149 -0.007 3.645 1.00 95.00 95 ALA A C 1
ATOM 712 O O . ALA A 1 95 ? -9.203 -0.605 4.156 1.00 95.00 95 ALA A O 1
ATOM 713 N N . ALA A 1 96 ? -10.642 1.122 4.160 1.00 95.25 96 ALA A N 1
ATOM 714 C CA . ALA A 1 96 ? -10.143 1.698 5.403 1.00 95.25 96 ALA A CA 1
ATOM 715 C C . ALA A 1 96 ? -10.450 0.792 6.607 1.00 95.25 96 ALA A C 1
ATOM 717 O O . ALA A 1 96 ? -9.559 0.565 7.421 1.00 95.25 96 ALA A O 1
ATOM 718 N N . GLN A 1 97 ? -11.630 0.163 6.662 1.00 94.25 97 GLN A N 1
ATOM 719 C CA . GLN A 1 97 ? -11.955 -0.851 7.681 1.00 94.25 97 GLN A CA 1
ATOM 720 C C . GLN A 1 97 ? -10.987 -2.045 7.650 1.00 94.25 97 GLN A C 1
ATOM 722 O O . GLN A 1 97 ? -10.611 -2.578 8.691 1.00 94.25 97 GLN A O 1
ATOM 727 N N . ARG A 1 98 ? -10.532 -2.466 6.461 1.00 94.06 98 ARG A N 1
ATOM 728 C CA . ARG A 1 98 ? -9.498 -3.508 6.339 1.00 94.06 98 ARG A CA 1
ATOM 729 C C . ARG A 1 98 ? -8.123 -3.058 6.814 1.00 94.06 98 ARG A C 1
ATOM 731 O O . ARG A 1 98 ? -7.355 -3.884 7.303 1.00 94.06 98 ARG A O 1
ATOM 738 N N . LEU A 1 99 ? -7.791 -1.783 6.634 1.00 95.81 99 LEU A N 1
ATOM 739 C CA . LEU A 1 99 ? -6.524 -1.219 7.094 1.00 95.81 99 LEU A CA 1
ATOM 740 C C . LEU A 1 99 ? -6.521 -0.949 8.602 1.00 95.81 99 LEU A C 1
ATOM 742 O O . LEU A 1 99 ? -5.456 -1.057 9.210 1.00 95.81 99 LEU A O 1
ATOM 746 N N . LEU A 1 100 ? -7.680 -0.630 9.178 1.00 93.75 100 LEU A N 1
ATOM 747 C CA . LEU A 1 100 ? -7.911 -0.324 10.591 1.00 93.75 100 LEU A CA 1
ATOM 748 C C . LEU A 1 100 ? -8.944 -1.308 11.182 1.00 93.75 100 LEU A C 1
ATOM 750 O O . LEU A 1 100 ? -10.059 -0.901 11.507 1.00 93.75 100 LEU A O 1
ATOM 754 N N . PRO A 1 101 ? -8.616 -2.612 11.273 1.00 91.00 101 PRO A N 1
ATOM 755 C CA . PRO A 1 101 ? -9.556 -3.612 11.768 1.00 91.00 101 PRO A CA 1
ATOM 756 C C . PRO A 1 101 ? -9.833 -3.432 13.263 1.00 91.00 101 PRO A C 1
ATOM 758 O O . PRO A 1 101 ? -8.963 -2.990 14.016 1.00 91.00 101 PRO A O 1
ATOM 761 N N . ASP A 1 102 ? -11.017 -3.857 13.706 1.00 88.56 102 ASP A N 1
ATOM 762 C CA . ASP A 1 102 ? -11.352 -3.889 15.129 1.00 88.56 102 ASP A CA 1
ATOM 763 C C . ASP A 1 102 ? -10.377 -4.775 15.918 1.00 88.56 102 ASP A C 1
ATOM 765 O O . ASP A 1 102 ? -10.027 -5.885 15.502 1.00 88.56 102 ASP A O 1
ATOM 769 N N . ALA A 1 103 ? -9.979 -4.297 17.100 1.00 87.19 103 ALA A N 1
ATOM 770 C CA . ALA A 1 103 ? -9.124 -5.044 18.022 1.00 87.19 103 ALA A CA 1
ATOM 771 C C . ALA A 1 103 ? -9.828 -6.280 18.614 1.00 87.19 103 ALA A C 1
ATOM 773 O O . ALA A 1 103 ? -9.164 -7.228 19.034 1.00 87.19 103 ALA A O 1
ATOM 774 N N . SER A 1 104 ? -11.165 -6.282 18.627 1.00 87.31 104 SER A N 1
ATOM 775 C CA . SER A 1 104 ? -12.000 -7.398 19.068 1.00 87.31 104 SER A CA 1
ATOM 776 C C . SER A 1 104 ? -13.171 -7.595 18.109 1.00 87.31 104 SER A C 1
ATOM 778 O O . SER A 1 104 ? -13.831 -6.636 17.725 1.00 87.31 104 SER A O 1
ATOM 780 N N . LYS A 1 105 ? -13.439 -8.850 17.731 1.00 87.50 105 LYS A N 1
ATOM 781 C CA . LYS A 1 105 ? -14.605 -9.222 16.907 1.00 87.50 105 LYS A CA 1
ATOM 782 C C . LYS A 1 105 ? -15.828 -9.592 17.740 1.00 87.50 105 LYS A C 1
ATOM 784 O O . LYS A 1 105 ? -16.942 -9.546 17.231 1.00 87.50 105 LYS A O 1
ATOM 789 N N . ASP A 1 106 ? -15.598 -9.979 18.991 1.00 92.06 106 ASP A N 1
ATOM 790 C CA . ASP A 1 106 ? -16.613 -10.576 19.860 1.00 92.06 106 ASP A CA 1
ATOM 791 C C . ASP A 1 106 ? -17.093 -9.603 20.950 1.00 92.06 106 ASP A C 1
ATOM 793 O O . ASP A 1 106 ? -18.074 -9.884 21.633 1.00 92.06 106 ASP A O 1
ATOM 797 N N . ASP A 1 107 ? -16.417 -8.459 21.107 1.00 92.06 107 ASP A N 1
ATOM 798 C CA . ASP A 1 107 ? -16.695 -7.463 22.144 1.00 92.06 107 ASP A CA 1
ATOM 799 C C . ASP A 1 107 ? -16.593 -6.042 21.569 1.00 92.06 107 ASP A C 1
ATOM 801 O O . ASP A 1 107 ? -15.499 -5.550 21.272 1.00 92.06 107 ASP A O 1
ATOM 805 N N . ALA A 1 108 ? -17.753 -5.407 21.387 1.00 88.50 108 ALA A N 1
ATOM 806 C CA . ALA A 1 108 ? -17.863 -4.072 20.809 1.00 88.50 108 ALA A CA 1
ATOM 807 C C . ALA A 1 108 ? -17.338 -2.975 21.747 1.00 88.50 108 ALA A C 1
ATOM 809 O O . ALA A 1 108 ? -16.729 -2.022 21.266 1.00 88.50 108 ALA A O 1
ATOM 810 N N . ASP A 1 109 ? -17.497 -3.129 23.066 1.00 87.25 109 ASP A N 1
ATOM 811 C CA . ASP A 1 109 ? -17.036 -2.137 24.043 1.00 87.25 109 ASP A CA 1
ATOM 812 C C . ASP A 1 109 ? -15.502 -2.103 24.071 1.00 87.25 109 ASP A C 1
ATOM 814 O O . ASP A 1 109 ? -14.885 -1.033 24.051 1.00 87.25 109 ASP A O 1
ATOM 818 N N . VAL A 1 110 ? -14.871 -3.283 24.024 1.00 88.69 110 VAL A N 1
ATOM 819 C CA . VAL A 1 110 ? -13.415 -3.406 23.878 1.00 88.69 110 VAL A CA 1
ATOM 820 C C . VAL A 1 110 ? -12.957 -2.828 22.540 1.00 88.69 110 VAL A C 1
ATOM 822 O O . VAL A 1 110 ? -11.985 -2.073 22.506 1.00 88.69 110 VAL A O 1
ATOM 825 N N . ALA A 1 111 ? -13.636 -3.145 21.433 1.00 88.44 111 ALA A N 1
ATOM 826 C CA . ALA A 1 111 ? -13.283 -2.592 20.127 1.00 88.44 111 ALA A CA 1
ATOM 827 C C . ALA A 1 111 ? -13.325 -1.053 20.130 1.00 88.44 111 ALA A C 1
ATOM 829 O O . ALA A 1 111 ? -12.375 -0.420 19.665 1.00 88.44 111 ALA A O 1
ATOM 830 N N . ASP A 1 112 ? -14.364 -0.454 20.715 1.00 87.06 112 ASP A N 1
ATOM 831 C CA . ASP A 1 112 ? -14.530 0.999 20.813 1.00 87.06 112 ASP A CA 1
ATOM 832 C C . ASP A 1 112 ? -13.479 1.663 21.710 1.00 87.06 112 ASP A C 1
ATOM 834 O O . ASP A 1 112 ? -12.952 2.728 21.373 1.00 87.06 112 ASP A O 1
ATOM 838 N N . GLU A 1 113 ? -13.117 1.034 22.828 1.00 85.44 113 GLU A N 1
ATOM 839 C CA . GLU A 1 113 ? -12.055 1.525 23.704 1.00 85.44 113 GLU A CA 1
ATOM 840 C C . GLU A 1 113 ? -10.684 1.496 23.029 1.00 85.44 113 GLU A C 1
ATOM 842 O O . GLU A 1 113 ? -9.971 2.503 23.039 1.00 85.44 113 GLU A O 1
ATOM 847 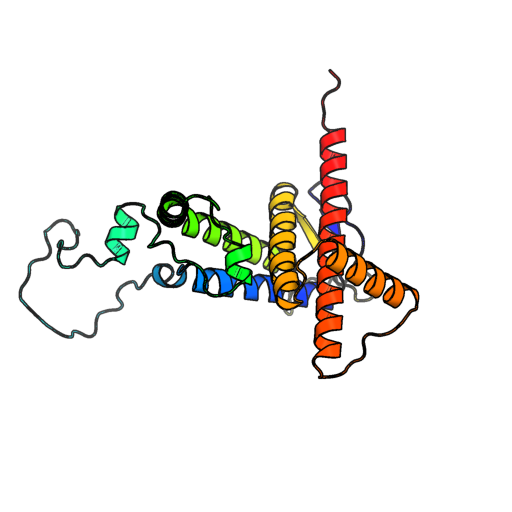N N . PHE A 1 114 ? -10.336 0.391 22.369 1.00 87.75 114 PHE A N 1
ATOM 848 C CA . PHE A 1 114 ? -9.097 0.306 21.599 1.00 87.75 114 PHE A CA 1
ATOM 849 C C . PHE A 1 114 ? -9.062 1.334 20.470 1.00 87.75 114 PHE A C 1
ATOM 851 O O . PHE A 1 114 ? -8.037 1.987 20.270 1.00 87.75 114 PHE A O 1
ATOM 858 N N . ARG A 1 115 ? -10.178 1.519 19.760 1.00 88.25 115 ARG A N 1
ATOM 859 C CA . ARG A 1 115 ? -10.303 2.510 18.688 1.00 88.25 115 ARG A CA 1
ATOM 860 C C . ARG A 1 115 ? -10.012 3.916 19.194 1.00 88.25 115 ARG A C 1
ATOM 862 O O . ARG A 1 115 ? -9.175 4.610 18.628 1.00 88.25 115 ARG A O 1
ATOM 869 N N . ARG A 1 116 ? -10.665 4.306 20.291 1.00 83.56 116 ARG A N 1
ATOM 870 C CA . ARG A 1 116 ? -10.493 5.608 20.944 1.00 83.56 116 ARG A CA 1
ATOM 871 C C . ARG A 1 116 ? -9.057 5.853 21.406 1.00 83.56 116 ARG A C 1
ATOM 873 O O . ARG A 1 116 ? -8.615 6.992 21.399 1.00 83.56 116 ARG A O 1
ATOM 880 N N . LEU A 1 117 ? -8.351 4.809 21.836 1.00 83.38 117 LEU A N 1
ATOM 881 C CA . LEU A 1 117 ? -7.002 4.939 22.390 1.00 83.38 117 LEU A CA 1
ATOM 882 C C . LEU A 1 117 ? -5.882 4.808 21.353 1.00 83.38 117 LEU A C 1
ATOM 884 O O . LEU A 1 117 ? -4.785 5.283 21.615 1.00 83.38 117 LEU A O 1
ATOM 888 N N . THR A 1 118 ? -6.108 4.118 20.229 1.00 86.50 118 THR A N 1
ATOM 889 C CA . THR A 1 118 ? -5.003 3.679 19.350 1.00 86.50 118 THR A CA 1
ATOM 890 C C . THR A 1 118 ? -5.211 3.934 17.866 1.00 86.50 118 THR A C 1
ATOM 892 O O . THR A 1 118 ? -4.231 3.933 17.120 1.00 86.50 118 THR A O 1
ATOM 895 N N . GLN A 1 119 ? -6.449 4.142 17.401 1.00 89.12 119 GLN A N 1
ATOM 896 C CA . GLN A 1 119 ? -6.719 4.171 15.963 1.00 89.12 119 GLN A CA 1
ATOM 897 C C . GLN A 1 119 ? -5.936 5.279 15.258 1.00 89.12 119 GLN A C 1
ATOM 899 O O . GLN A 1 119 ? -5.385 5.033 14.186 1.00 89.12 119 GLN A O 1
ATOM 904 N N . ASN A 1 120 ? -5.859 6.469 15.856 1.00 88.50 120 ASN A N 1
ATOM 905 C CA . ASN A 1 120 ? -5.171 7.606 15.253 1.00 88.50 120 ASN A CA 1
ATOM 906 C C . ASN A 1 120 ? -3.666 7.359 15.128 1.00 88.50 120 ASN A C 1
ATOM 908 O O . ASN A 1 120 ? -3.105 7.616 14.068 1.00 88.50 120 ASN A O 1
ATOM 912 N N . ASP A 1 121 ? -3.030 6.773 16.143 1.00 89.00 121 ASP A N 1
ATOM 913 C CA . ASP A 1 121 ? -1.603 6.436 16.102 1.00 89.00 121 ASP A CA 1
ATOM 914 C C . ASP A 1 121 ? -1.319 5.363 15.041 1.00 89.00 121 ASP A C 1
ATOM 916 O O . ASP A 1 121 ? -0.366 5.468 14.264 1.00 89.00 121 ASP A O 1
ATOM 920 N N . VAL A 1 122 ? -2.181 4.343 14.954 1.00 92.94 122 VAL A N 1
ATOM 921 C CA . VAL A 1 122 ? -2.086 3.292 13.929 1.00 92.94 122 VAL A CA 1
ATOM 922 C C . VAL A 1 122 ? -2.287 3.871 12.526 1.00 92.94 122 VAL A C 1
ATOM 924 O O . VAL A 1 122 ? -1.553 3.509 11.601 1.00 92.94 122 VAL A O 1
ATOM 927 N N . ALA A 1 123 ? -3.263 4.764 12.352 1.00 94.00 123 ALA A N 1
ATOM 928 C CA . ALA A 1 123 ? -3.533 5.430 11.085 1.00 94.00 123 ALA A CA 1
ATOM 929 C C . ALA A 1 123 ? -2.374 6.349 10.682 1.00 94.00 123 ALA A C 1
ATOM 931 O O . ALA A 1 123 ? -1.908 6.258 9.547 1.00 94.00 123 ALA A O 1
ATOM 932 N N . GLN A 1 124 ? -1.842 7.150 11.609 1.00 93.62 124 GLN A N 1
ATOM 933 C CA . GLN A 1 124 ? -0.701 8.030 11.363 1.00 93.62 124 GLN A CA 1
ATOM 934 C C . GLN A 1 124 ? 0.541 7.226 10.962 1.00 93.62 124 GLN A C 1
ATOM 936 O O . GLN A 1 124 ? 1.163 7.520 9.946 1.00 93.62 124 GLN A O 1
ATOM 941 N N . ALA A 1 125 ? 0.845 6.134 11.670 1.00 95.44 125 ALA A N 1
ATOM 942 C CA . ALA A 1 125 ? 1.967 5.263 11.321 1.00 95.44 125 ALA A CA 1
ATOM 943 C C . ALA A 1 125 ? 1.816 4.619 9.928 1.00 95.44 125 ALA A C 1
ATOM 945 O O . ALA A 1 125 ? 2.806 4.395 9.227 1.00 95.44 125 ALA A O 1
ATOM 946 N N . LYS A 1 126 ? 0.584 4.302 9.505 1.00 97.69 126 LYS A N 1
ATOM 947 C CA . LYS A 1 126 ? 0.297 3.828 8.140 1.00 97.69 126 LYS A CA 1
ATOM 948 C C . LYS A 1 126 ? 0.479 4.937 7.109 1.00 97.69 126 LYS A C 1
ATOM 950 O O . LYS A 1 126 ? 1.092 4.685 6.074 1.00 97.69 126 LYS A O 1
ATOM 955 N N . VAL A 1 127 ? -0.017 6.139 7.394 1.00 98.00 127 VAL A N 1
ATOM 956 C CA . VAL A 1 127 ? 0.141 7.328 6.546 1.00 98.00 127 VAL A CA 1
ATOM 957 C C . VAL A 1 127 ? 1.622 7.627 6.318 1.00 98.00 127 VAL A C 1
ATOM 959 O O . VAL A 1 127 ? 2.052 7.656 5.168 1.00 98.00 127 VAL A O 1
ATOM 962 N N . ASP A 1 128 ? 2.419 7.747 7.380 1.00 97.38 128 ASP A N 1
ATOM 963 C CA . ASP A 1 128 ? 3.851 8.063 7.288 1.00 97.38 128 ASP A CA 1
ATOM 964 C C . ASP A 1 128 ? 4.607 7.017 6.460 1.00 97.38 128 ASP A C 1
ATOM 966 O O . ASP A 1 128 ? 5.398 7.346 5.571 1.00 97.38 128 ASP A O 1
ATOM 970 N N . ARG A 1 129 ? 4.305 5.735 6.694 1.00 98.12 129 ARG A N 1
ATOM 971 C CA . ARG A 1 129 ? 4.875 4.617 5.939 1.00 98.12 129 ARG A CA 1
ATOM 972 C C . ARG A 1 129 ? 4.513 4.664 4.451 1.00 98.12 129 ARG A C 1
ATOM 974 O O . ARG A 1 129 ? 5.372 4.388 3.614 1.00 98.12 129 ARG A O 1
ATOM 981 N N . LEU A 1 130 ? 3.263 4.977 4.109 1.00 98.62 130 LEU A N 1
ATOM 982 C CA . LEU A 1 130 ? 2.798 5.075 2.720 1.00 98.62 130 LEU A CA 1
ATOM 983 C C . LEU A 1 130 ? 3.434 6.262 1.987 1.00 98.62 130 LEU A C 1
ATOM 985 O O . LEU A 1 130 ? 3.830 6.116 0.830 1.00 98.62 130 LEU A O 1
ATOM 989 N N . GLU A 1 131 ? 3.592 7.403 2.660 1.00 98.31 131 GLU A N 1
ATOM 990 C CA . GLU A 1 131 ? 4.279 8.576 2.105 1.00 98.31 131 GLU A CA 1
ATOM 991 C C . GLU A 1 131 ? 5.773 8.293 1.882 1.00 98.31 131 GLU A C 1
ATOM 993 O O . GLU A 1 131 ? 6.302 8.566 0.802 1.00 98.31 131 GLU A O 1
ATOM 998 N N . ALA A 1 132 ? 6.450 7.664 2.850 1.00 97.75 132 ALA A N 1
ATOM 999 C CA . ALA A 1 132 ? 7.846 7.248 2.706 1.00 97.75 132 ALA A CA 1
ATOM 1000 C C . ALA A 1 132 ? 8.031 6.237 1.558 1.00 97.75 132 ALA A C 1
ATOM 1002 O O . ALA A 1 132 ? 8.970 6.341 0.762 1.00 97.75 132 ALA A O 1
ATOM 1003 N N . PHE A 1 133 ? 7.104 5.285 1.422 1.00 98.38 133 PHE A N 1
ATOM 1004 C CA . PHE A 1 133 ? 7.070 4.346 0.303 1.00 98.38 133 PHE A CA 1
ATOM 1005 C C . PHE A 1 133 ? 6.901 5.062 -1.044 1.00 98.38 133 PHE A C 1
ATOM 1007 O O . PHE A 1 133 ? 7.648 4.779 -1.984 1.00 98.38 133 PHE A O 1
ATOM 1014 N N . ALA A 1 134 ? 5.967 6.012 -1.144 1.00 97.50 134 ALA A N 1
ATOM 1015 C CA . ALA A 1 134 ? 5.759 6.794 -2.360 1.00 97.50 134 ALA A CA 1
ATOM 1016 C C . ALA A 1 134 ? 7.009 7.609 -2.731 1.00 97.50 134 ALA A C 1
ATOM 1018 O O . ALA A 1 134 ? 7.426 7.590 -3.890 1.00 97.50 134 ALA A O 1
ATOM 1019 N N . ALA A 1 135 ? 7.661 8.236 -1.748 1.00 95.56 135 ALA A N 1
ATOM 1020 C CA . ALA A 1 135 ? 8.889 9.003 -1.949 1.00 95.56 135 ALA A CA 1
ATOM 1021 C C . ALA A 1 135 ? 10.049 8.142 -2.486 1.00 95.56 135 ALA A C 1
ATOM 1023 O O . ALA A 1 135 ? 10.780 8.572 -3.377 1.00 95.56 135 ALA A O 1
ATOM 1024 N N . LEU A 1 136 ? 10.201 6.898 -2.012 1.00 94.69 136 LEU A N 1
ATOM 1025 C CA . LEU A 1 136 ? 11.205 5.960 -2.543 1.00 94.69 136 LEU A CA 1
ATOM 1026 C C . LEU A 1 136 ? 10.925 5.531 -3.993 1.00 94.69 136 LEU A C 1
ATOM 1028 O O . LEU A 1 136 ? 11.844 5.139 -4.722 1.00 94.69 136 LEU A O 1
ATOM 1032 N N . LEU A 1 137 ? 9.661 5.578 -4.415 1.00 94.06 137 LEU A N 1
ATOM 1033 C CA . LEU A 1 137 ? 9.243 5.232 -5.769 1.00 94.06 137 LEU A CA 1
ATOM 1034 C C . LEU A 1 137 ? 9.289 6.409 -6.738 1.00 94.06 137 LEU A C 1
ATOM 1036 O O . LEU A 1 137 ? 9.412 6.162 -7.941 1.00 94.06 137 LEU A O 1
ATOM 1040 N N . ASP A 1 138 ? 9.253 7.653 -6.270 1.00 90.62 138 ASP A N 1
ATOM 1041 C CA . ASP A 1 138 ? 9.286 8.820 -7.147 1.00 90.62 138 ASP A CA 1
ATOM 1042 C C . ASP A 1 138 ? 10.513 8.814 -8.057 1.00 90.62 138 ASP A C 1
ATOM 1044 O O . ASP A 1 138 ? 11.645 8.508 -7.664 1.00 90.62 138 ASP A O 1
ATOM 1048 N N . LEU A 1 139 ? 10.272 9.118 -9.327 1.00 77.38 139 LEU A N 1
ATOM 1049 C CA . LEU A 1 139 ? 11.339 9.307 -10.292 1.00 77.38 139 LEU A CA 1
ATOM 1050 C C . LEU A 1 139 ? 11.938 10.707 -10.087 1.00 77.38 139 LEU A C 1
ATOM 1052 O O . LEU A 1 139 ? 11.177 11.667 -9.936 1.00 77.38 139 LEU A O 1
ATOM 1056 N N . PRO A 1 140 ? 13.277 10.855 -10.119 1.00 70.19 140 PRO A N 1
ATOM 1057 C CA . PRO A 1 140 ? 13.901 12.173 -10.129 1.00 70.19 140 PRO A CA 1
ATOM 1058 C C . PRO A 1 140 ? 13.289 13.019 -11.250 1.00 70.19 140 PRO A C 1
ATOM 1060 O O . PRO A 1 140 ? 13.208 12.558 -12.388 1.00 70.19 140 PRO A O 1
ATOM 1063 N N . SER A 1 141 ? 12.839 14.227 -10.921 1.00 62.84 141 SER A N 1
ATOM 1064 C CA . SER A 1 141 ? 12.181 15.145 -11.855 1.00 62.84 141 SER A CA 1
ATOM 1065 C C . SER A 1 141 ? 12.927 16.484 -11.866 1.00 62.84 141 SER A C 1
ATOM 1067 O O . SER A 1 141 ? 13.313 16.961 -10.803 1.00 62.84 141 SER A O 1
ATOM 1069 N N . GLY A 1 142 ? 13.126 17.080 -13.049 1.00 58.03 142 GLY A N 1
ATOM 1070 C CA . GLY A 1 142 ? 13.779 18.389 -13.236 1.00 58.03 142 GLY A CA 1
ATOM 1071 C C . GLY A 1 142 ? 15.085 18.352 -14.044 1.00 58.03 142 GLY A C 1
ATOM 1072 O O . GLY A 1 142 ? 15.585 17.278 -14.374 1.00 58.03 142 GLY A O 1
ATOM 1073 N N . ASP A 1 143 ? 15.637 19.533 -14.348 1.00 54.28 143 ASP A N 1
ATOM 1074 C CA . ASP A 1 143 ? 16.901 19.713 -15.094 1.00 54.28 143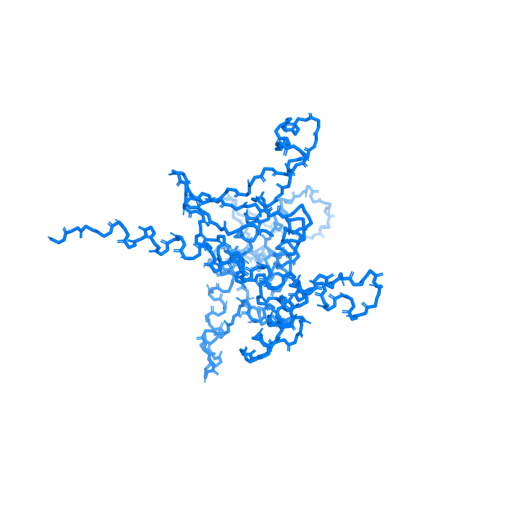 ASP A CA 1
ATOM 1075 C C . ASP A 1 143 ? 18.137 19.195 -14.325 1.00 54.28 143 ASP A C 1
ATOM 1077 O O . ASP A 1 143 ? 19.158 18.870 -14.929 1.00 54.28 143 ASP A O 1
ATOM 1081 N N . ASP A 1 144 ? 18.008 19.042 -13.003 1.00 50.66 144 ASP A N 1
ATOM 1082 C CA . ASP A 1 144 ? 18.997 18.427 -12.107 1.00 50.66 144 ASP A CA 1
ATOM 1083 C C . ASP A 1 144 ? 18.776 16.917 -11.908 1.00 50.66 144 ASP A C 1
ATOM 1085 O O . ASP A 1 144 ? 19.469 16.287 -11.099 1.00 50.66 144 ASP A O 1
ATOM 1089 N N . ALA A 1 145 ? 17.811 16.304 -12.616 1.00 55.78 145 ALA A N 1
ATOM 1090 C CA . ALA A 1 145 ? 17.674 14.854 -12.620 1.00 55.78 145 ALA A CA 1
ATOM 1091 C C . ALA A 1 145 ? 19.026 14.273 -13.054 1.00 55.78 145 ALA A C 1
ATOM 1093 O O . ALA A 1 145 ? 19.522 14.618 -14.132 1.00 55.78 145 ALA A O 1
ATOM 1094 N N . PRO A 1 146 ? 19.671 13.431 -12.225 1.00 51.72 146 PRO A N 1
ATOM 1095 C CA . PRO A 1 146 ? 21.004 12.970 -12.538 1.00 51.72 146 PRO A CA 1
ATOM 1096 C C . PRO A 1 146 ? 20.954 12.312 -13.914 1.00 51.72 146 PRO A C 1
ATOM 1098 O O . PRO A 1 146 ? 20.108 11.455 -14.176 1.00 51.72 146 PRO A O 1
ATOM 1101 N N . SER A 1 147 ? 21.889 12.691 -14.788 1.00 52.56 147 SER A N 1
ATOM 1102 C CA . SER A 1 147 ? 22.069 12.131 -16.138 1.00 52.56 147 SER A CA 1
ATOM 1103 C C . SER A 1 147 ? 22.266 10.606 -16.143 1.00 52.56 147 SER A C 1
ATOM 1105 O O . SER A 1 147 ? 22.333 9.975 -17.196 1.00 52.56 147 SER A O 1
ATOM 1107 N N . THR A 1 148 ? 22.277 9.993 -14.955 1.00 49.62 148 THR A N 1
ATOM 1108 C CA . THR A 1 148 ? 22.090 8.578 -14.646 1.00 49.62 148 THR A CA 1
ATOM 1109 C C . THR A 1 148 ? 20.678 8.081 -14.963 1.00 49.62 148 THR A C 1
ATOM 1111 O O . THR A 1 148 ? 20.068 7.337 -14.189 1.00 49.62 148 THR A O 1
ATOM 1114 N N . VAL A 1 149 ? 20.162 8.412 -16.139 1.00 55.81 149 VAL A N 1
ATOM 1115 C CA . VAL A 1 149 ? 19.346 7.423 -16.817 1.00 55.81 149 VAL A CA 1
ATOM 1116 C C . VAL A 1 149 ? 20.280 6.231 -17.048 1.00 55.81 149 VAL A C 1
ATOM 1118 O O . VAL A 1 149 ? 21.403 6.389 -17.530 1.00 55.81 149 VAL A O 1
ATOM 1121 N N . GLY A 1 150 ? 19.898 5.041 -16.586 1.00 54.84 150 GLY A N 1
ATOM 1122 C CA . GLY A 1 150 ? 20.714 3.844 -16.759 1.00 54.84 150 GLY A CA 1
ATOM 1123 C C . GLY A 1 150 ? 21.046 3.624 -18.237 1.00 54.84 150 GLY A C 1
ATOM 1124 O O . GLY A 1 150 ? 20.411 4.198 -19.125 1.00 54.84 150 GLY A O 1
ATOM 1125 N N . ARG A 1 151 ? 22.032 2.763 -18.519 1.00 52.09 151 ARG A N 1
ATOM 1126 C CA . ARG A 1 151 ? 22.360 2.342 -19.891 1.00 52.09 151 ARG A CA 1
ATOM 1127 C C . ARG A 1 151 ? 21.047 2.070 -20.656 1.00 52.09 151 ARG A C 1
ATOM 1129 O O . ARG A 1 151 ? 20.291 1.201 -20.234 1.00 52.09 151 ARG A O 1
ATOM 1136 N N . HIS A 1 152 ? 20.786 2.824 -21.730 1.00 56.69 152 HIS A N 1
ATOM 1137 C CA . HIS A 1 152 ? 19.593 2.740 -22.601 1.00 56.69 152 HIS A CA 1
ATOM 1138 C C . HIS A 1 152 ? 18.285 3.435 -22.172 1.00 56.69 152 HIS A C 1
ATOM 1140 O O . HIS A 1 152 ? 17.240 3.076 -22.703 1.00 56.69 152 HIS A O 1
ATOM 1146 N N . GLY A 1 153 ? 18.278 4.427 -21.280 1.00 63.56 153 GLY A N 1
ATOM 1147 C CA . GLY A 1 153 ? 17.025 5.162 -21.022 1.00 63.56 153 GLY A CA 1
ATOM 1148 C C . GLY A 1 153 ? 16.219 4.657 -19.812 1.00 63.56 153 GLY A C 1
ATOM 1149 O O . GLY A 1 153 ? 15.163 5.199 -19.501 1.00 63.56 153 GLY A O 1
ATOM 1150 N N . ALA A 1 154 ? 16.705 3.625 -19.114 1.00 67.88 154 ALA A N 1
ATOM 1151 C CA . ALA A 1 154 ? 15.985 2.999 -18.007 1.00 67.88 154 ALA A CA 1
ATOM 1152 C C . ALA A 1 154 ? 16.130 3.785 -16.688 1.00 67.88 154 ALA A C 1
ATOM 1154 O O . ALA A 1 154 ? 17.231 4.253 -16.378 1.00 67.88 154 ALA A O 1
ATOM 1155 N N . PRO A 1 155 ? 15.075 3.877 -15.856 1.00 74.94 155 PRO A N 1
ATOM 1156 C CA . PRO A 1 155 ? 15.168 4.535 -14.559 1.00 74.94 155 PRO A CA 1
ATOM 1157 C C . PRO A 1 155 ? 16.160 3.812 -13.628 1.00 74.94 155 PRO A C 1
ATOM 1159 O O . PRO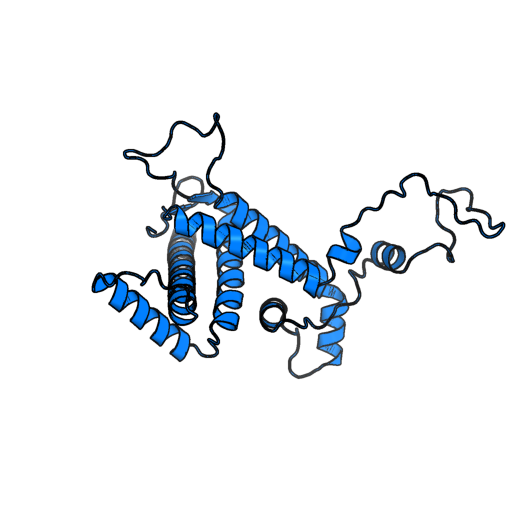 A 1 155 ? 16.401 2.601 -13.773 1.00 74.94 155 PRO A O 1
ATOM 1162 N N . PRO A 1 156 ? 16.748 4.525 -12.649 1.00 84.94 156 PRO A N 1
ATOM 1163 C CA . PRO A 1 156 ? 17.568 3.890 -11.627 1.00 84.94 156 PRO A CA 1
ATOM 1164 C C . PRO A 1 156 ? 16.747 2.847 -10.846 1.00 84.94 156 PRO A C 1
ATOM 1166 O O . PRO A 1 156 ? 15.525 2.995 -10.718 1.00 84.94 156 PRO A O 1
ATOM 1169 N N . PRO A 1 157 ? 17.391 1.782 -10.327 1.00 90.62 157 PRO A N 1
ATOM 1170 C CA . PRO A 1 157 ? 16.705 0.828 -9.464 1.00 90.62 157 PRO A CA 1
ATOM 1171 C C . PRO A 1 157 ? 16.172 1.535 -8.214 1.00 90.62 157 PRO A C 1
ATOM 1173 O O . PRO A 1 157 ? 16.799 2.467 -7.706 1.00 90.62 157 PRO A O 1
ATOM 1176 N N . VAL A 1 158 ? 15.039 1.057 -7.708 1.00 94.12 158 VAL A N 1
ATOM 1177 C CA . VAL A 1 158 ? 14.528 1.440 -6.391 1.00 94.12 158 VAL A CA 1
ATOM 1178 C C . VAL A 1 158 ? 15.447 0.807 -5.355 1.00 94.12 158 VAL A C 1
ATOM 1180 O O . VAL A 1 158 ? 15.719 -0.394 -5.420 1.00 94.12 158 VAL A O 1
ATOM 1183 N N . ARG A 1 159 ? 15.963 1.624 -4.436 1.00 95.62 159 ARG A N 1
ATOM 1184 C CA . ARG A 1 159 ? 16.845 1.198 -3.347 1.00 95.62 159 ARG A CA 1
ATOM 1185 C C . ARG A 1 159 ? 16.101 1.389 -2.038 1.00 95.62 159 ARG A C 1
ATOM 1187 O O . ARG A 1 159 ? 15.740 2.512 -1.717 1.00 95.62 159 ARG A O 1
ATOM 1194 N N . VAL A 1 160 ? 15.902 0.304 -1.306 1.00 97.50 160 VAL A N 1
ATOM 1195 C CA . VAL A 1 160 ? 15.233 0.303 -0.005 1.00 97.50 160 VAL A CA 1
ATOM 1196 C C . VAL A 1 160 ? 16.314 0.150 1.063 1.00 97.50 160 VAL A C 1
ATOM 1198 O O . VAL A 1 160 ? 16.986 -0.891 1.073 1.00 97.50 160 VAL A O 1
ATOM 1201 N N . PRO A 1 161 ? 16.557 1.166 1.912 1.00 96.50 161 PRO A N 1
ATOM 1202 C CA . PRO A 1 161 ? 17.461 1.041 3.049 1.00 96.50 161 PRO A CA 1
ATOM 1203 C C . PRO A 1 161 ? 17.063 -0.134 3.941 1.00 96.50 161 PRO A C 1
ATOM 1205 O O . PRO A 1 161 ? 15.908 -0.557 3.973 1.00 96.50 161 PRO A O 1
ATOM 1208 N N . ARG A 1 162 ? 18.033 -0.720 4.642 1.00 95.50 162 ARG A N 1
ATOM 1209 C CA . ARG A 1 162 ? 17.776 -1.950 5.403 1.00 95.50 162 ARG A CA 1
ATOM 1210 C C . ARG A 1 162 ? 16.796 -1.706 6.550 1.00 95.50 162 ARG A C 1
ATOM 1212 O O . ARG A 1 162 ? 15.942 -2.546 6.802 1.00 95.50 162 ARG A O 1
ATOM 1219 N N . GLU A 1 163 ? 16.956 -0.573 7.212 1.00 95.44 163 GLU A N 1
ATOM 1220 C CA . GLU A 1 163 ? 16.113 -0.045 8.279 1.00 95.44 163 GLU A CA 1
ATOM 1221 C C . GLU A 1 163 ? 14.665 0.214 7.832 1.00 95.44 163 GLU A C 1
ATOM 1223 O O . GLU A 1 163 ? 13.747 0.075 8.634 1.00 95.44 163 GLU A O 1
ATOM 1228 N N . ASP A 1 164 ? 14.452 0.481 6.542 1.00 97.25 164 ASP A N 1
ATOM 1229 C CA . ASP A 1 164 ? 13.136 0.805 5.986 1.00 97.25 164 ASP A CA 1
ATOM 1230 C C . ASP A 1 164 ? 12.442 -0.412 5.363 1.00 97.25 164 ASP A C 1
ATOM 1232 O O . ASP A 1 164 ? 11.288 -0.326 4.952 1.00 97.25 164 ASP A O 1
ATOM 1236 N N . ALA A 1 165 ? 13.117 -1.561 5.263 1.00 97.44 165 ALA A N 1
ATOM 1237 C CA . ALA A 1 165 ? 12.624 -2.706 4.497 1.00 97.44 165 ALA A CA 1
ATOM 1238 C C . ALA A 1 165 ? 11.305 -3.281 5.038 1.00 97.44 165 ALA A C 1
ATOM 1240 O O . ALA A 1 165 ? 10.411 -3.609 4.258 1.00 97.44 165 ALA A O 1
ATOM 1241 N N . GLU A 1 166 ? 11.153 -3.346 6.363 1.00 97.50 166 GLU A N 1
ATOM 1242 C CA . GLU A 1 166 ? 9.905 -3.776 7.005 1.00 97.50 166 GLU A CA 1
ATOM 1243 C C . GLU A 1 166 ? 8.766 -2.786 6.735 1.00 97.50 166 GLU A C 1
ATOM 1245 O O . GLU A 1 166 ? 7.650 -3.192 6.410 1.00 97.50 166 GLU A O 1
ATOM 1250 N N . GLN A 1 167 ? 9.056 -1.483 6.784 1.00 98.06 167 GLN A N 1
ATOM 1251 C CA . GLN A 1 167 ? 8.082 -0.441 6.460 1.00 98.06 167 GLN A CA 1
ATOM 1252 C C . GLN A 1 167 ? 7.706 -0.477 4.971 1.00 98.06 167 GLN A C 1
ATOM 1254 O O . GLN A 1 167 ? 6.533 -0.389 4.621 1.00 98.06 167 GLN A O 1
ATOM 1259 N N . PHE A 1 168 ? 8.661 -0.705 4.074 1.00 98.50 168 PHE A N 1
ATOM 1260 C CA . PHE A 1 168 ? 8.391 -0.845 2.644 1.00 98.50 168 PHE A CA 1
ATOM 1261 C C . PHE A 1 168 ? 7.487 -2.055 2.349 1.00 98.50 168 PHE A C 1
ATOM 1263 O O . PHE A 1 168 ? 6.520 -1.948 1.592 1.00 98.50 168 PHE A O 1
ATOM 1270 N N . ALA A 1 169 ? 7.749 -3.203 2.986 1.00 98.44 169 ALA A N 1
ATOM 1271 C CA . ALA A 1 169 ? 6.899 -4.391 2.882 1.00 98.44 169 ALA A CA 1
ATOM 1272 C C . ALA A 1 169 ? 5.500 -4.171 3.496 1.00 98.44 169 ALA A C 1
ATOM 1274 O O . ALA A 1 169 ? 4.494 -4.640 2.951 1.00 98.44 169 ALA A O 1
ATOM 1275 N N . GLY A 1 170 ? 5.421 -3.423 4.600 1.00 98.38 170 GLY A N 1
ATOM 1276 C CA . GLY A 1 170 ? 4.163 -3.001 5.214 1.00 98.38 170 GLY A CA 1
ATOM 1277 C C . GLY A 1 170 ? 3.324 -2.119 4.285 1.00 98.38 170 GLY A C 1
ATOM 1278 O O . GLY A 1 170 ? 2.141 -2.392 4.104 1.00 98.38 170 GLY A O 1
ATOM 1279 N N . ALA A 1 171 ? 3.937 -1.136 3.619 1.00 98.69 171 ALA A N 1
ATOM 1280 C CA . ALA A 1 171 ? 3.257 -0.283 2.641 1.00 98.69 171 ALA A CA 1
ATOM 1281 C C . ALA A 1 171 ? 2.702 -1.090 1.457 1.00 98.69 171 ALA A C 1
ATOM 1283 O O . ALA A 1 171 ? 1.560 -0.888 1.047 1.00 98.69 171 ALA A O 1
ATOM 1284 N N . LEU A 1 172 ? 3.476 -2.054 0.937 1.00 98.50 172 LEU A N 1
ATOM 1285 C CA . LEU A 1 172 ? 3.000 -2.974 -0.103 1.00 98.50 172 LEU A CA 1
ATOM 1286 C C . LEU A 1 172 ? 1.783 -3.777 0.366 1.00 98.50 172 LEU A C 1
ATOM 1288 O O . LEU A 1 172 ? 0.851 -3.982 -0.410 1.00 98.50 172 LEU A O 1
ATOM 1292 N N . THR A 1 173 ? 1.768 -4.195 1.633 1.00 98.31 173 THR A N 1
ATOM 1293 C CA . THR A 1 173 ? 0.621 -4.892 2.227 1.00 98.31 173 THR A CA 1
ATOM 1294 C C . THR A 1 173 ? -0.607 -3.983 2.273 1.00 98.31 173 THR A C 1
ATOM 1296 O O . THR A 1 173 ? -1.669 -4.390 1.805 1.00 98.31 173 THR A O 1
ATOM 1299 N N . ASP A 1 174 ? -0.470 -2.746 2.759 1.00 98.56 174 ASP A N 1
ATOM 1300 C CA . ASP A 1 174 ? -1.579 -1.785 2.824 1.00 98.56 174 ASP A CA 1
ATOM 1301 C C . ASP A 1 174 ? -2.150 -1.489 1.421 1.00 98.56 174 ASP A C 1
ATOM 1303 O O . ASP A 1 174 ? -3.357 -1.595 1.198 1.00 98.56 174 ASP A O 1
ATOM 1307 N N . VAL A 1 175 ? -1.284 -1.218 0.435 1.00 98.38 175 VAL A N 1
ATOM 1308 C CA . VAL A 1 175 ? -1.681 -1.002 -0.969 1.00 98.38 175 VAL A CA 1
ATOM 1309 C C . VAL A 1 175 ? -2.432 -2.213 -1.527 1.00 98.38 175 VAL A C 1
ATOM 1311 O O . VAL A 1 175 ? -3.482 -2.066 -2.157 1.00 98.38 175 VAL A O 1
ATOM 1314 N N . ARG A 1 176 ? -1.928 -3.430 -1.286 1.00 97.81 176 ARG A N 1
ATOM 1315 C CA . ARG A 1 176 ? -2.572 -4.663 -1.759 1.00 97.81 176 ARG A CA 1
ATOM 1316 C C . ARG A 1 176 ? -3.934 -4.888 -1.120 1.00 97.81 176 ARG A C 1
ATOM 1318 O O . ARG A 1 176 ? -4.834 -5.328 -1.829 1.00 97.81 176 ARG A O 1
ATOM 1325 N N . LEU A 1 177 ? -4.102 -4.585 0.167 1.00 97.62 177 LEU A N 1
ATOM 1326 C CA . LEU A 1 177 ? -5.392 -4.708 0.852 1.00 97.62 177 LEU A CA 1
ATOM 1327 C C . LEU A 1 177 ? -6.449 -3.790 0.232 1.00 97.62 177 LEU A C 1
ATOM 1329 O O . LEU A 1 177 ? -7.572 -4.233 -0.017 1.00 97.62 177 LEU A O 1
ATOM 1333 N N . VAL A 1 178 ? -6.079 -2.547 -0.085 1.00 98.00 178 VAL A N 1
ATOM 1334 C CA . VAL A 1 178 ? -6.993 -1.597 -0.735 1.00 98.00 178 VAL A CA 1
ATOM 1335 C C . VAL A 1 178 ? -7.348 -2.057 -2.145 1.00 98.00 178 VAL A C 1
ATOM 1337 O O . VAL A 1 178 ? -8.527 -2.128 -2.488 1.00 98.00 178 VAL A O 1
ATOM 1340 N N . ILE A 1 179 ? -6.355 -2.429 -2.961 1.00 96.62 179 ILE A N 1
ATOM 1341 C CA . ILE A 1 179 ? -6.620 -2.907 -4.325 1.00 96.62 179 ILE A CA 1
ATOM 1342 C C . ILE A 1 179 ? -7.473 -4.185 -4.295 1.00 96.62 179 ILE A C 1
ATOM 1344 O O . ILE A 1 179 ? -8.401 -4.311 -5.093 1.00 96.62 179 ILE A O 1
ATOM 1348 N N . ALA A 1 180 ? -7.216 -5.107 -3.363 1.00 97.25 180 ALA A N 1
ATOM 1349 C CA . ALA A 1 180 ? -8.014 -6.318 -3.190 1.00 97.25 180 ALA A CA 1
ATOM 1350 C C . ALA A 1 180 ? -9.483 -6.003 -2.881 1.00 97.25 180 ALA A C 1
ATOM 1352 O O . ALA A 1 180 ? -10.364 -6.565 -3.532 1.00 97.25 180 ALA A O 1
ATOM 1353 N N . GLU A 1 181 ? -9.754 -5.073 -1.957 1.00 96.81 181 GLU A N 1
ATOM 1354 C CA . GLU A 1 181 ? -11.120 -4.636 -1.646 1.00 96.81 181 GLU A CA 1
ATOM 1355 C C . GLU A 1 181 ? -11.813 -4.042 -2.879 1.00 96.81 181 GLU A C 1
ATOM 1357 O O . GLU A 1 181 ? -12.911 -4.464 -3.236 1.00 96.81 181 GLU A O 1
ATOM 1362 N N . ARG A 1 182 ? -11.144 -3.142 -3.611 1.00 94.69 182 ARG A N 1
ATOM 1363 C CA . ARG A 1 182 ? -11.700 -2.530 -4.833 1.00 94.69 182 ARG A CA 1
ATOM 1364 C C . ARG A 1 182 ? -11.914 -3.529 -5.973 1.00 94.69 182 ARG A C 1
ATOM 1366 O O . ARG A 1 182 ? -12.827 -3.359 -6.777 1.00 94.69 182 ARG A O 1
ATOM 1373 N N . LEU A 1 183 ? -11.100 -4.582 -6.047 1.00 94.50 183 LEU A N 1
ATOM 1374 C CA . LEU A 1 183 ? -11.271 -5.691 -6.990 1.00 94.50 183 LEU A CA 1
ATOM 1375 C C . LEU A 1 183 ? -12.323 -6.717 -6.532 1.00 94.50 183 LEU A C 1
ATOM 1377 O O . LEU A 1 183 ? -12.673 -7.608 -7.317 1.00 94.50 183 LEU A O 1
ATOM 1381 N N . GLY A 1 184 ? -12.831 -6.608 -5.303 1.00 94.81 184 GLY A N 1
ATOM 1382 C CA . GLY A 1 184 ? -13.769 -7.560 -4.712 1.00 94.81 184 GLY A CA 1
ATOM 1383 C C . GLY A 1 184 ? -13.143 -8.918 -4.381 1.00 94.81 184 GLY A C 1
ATOM 1384 O O . GLY A 1 184 ? -13.839 -9.931 -4.437 1.00 94.81 184 GLY A O 1
ATOM 1385 N N . LEU A 1 185 ? -11.841 -8.959 -4.077 1.00 95.44 185 LEU A N 1
ATOM 1386 C CA . LEU A 1 185 ? -11.126 -10.172 -3.673 1.00 95.44 185 LEU A CA 1
ATOM 1387 C C . LEU A 1 185 ? -11.341 -10.416 -2.173 1.00 95.44 185 LEU A C 1
ATOM 1389 O O . LEU A 1 185 ? -10.852 -9.672 -1.323 1.00 95.44 185 LEU A O 1
ATOM 1393 N N . LYS A 1 186 ? -12.110 -11.452 -1.845 1.00 92.31 186 LYS A N 1
ATOM 1394 C CA . LYS A 1 186 ? -12.516 -11.804 -0.477 1.00 92.31 186 LYS A CA 1
ATOM 1395 C C . LYS A 1 186 ? -11.855 -13.073 0.046 1.00 92.31 186 LYS A C 1
ATOM 1397 O O . LYS A 1 186 ? -11.802 -13.241 1.260 1.00 92.31 186 LYS A O 1
ATOM 1402 N N . THR A 1 187 ? -11.388 -13.950 -0.839 1.00 94.94 187 THR A N 1
ATOM 1403 C CA . THR A 1 187 ? -10.783 -15.236 -0.471 1.00 94.94 187 THR A CA 1
ATOM 1404 C C . THR A 1 187 ? -9.421 -15.432 -1.123 1.00 94.94 187 THR A C 1
ATOM 1406 O O . THR A 1 187 ? -9.135 -14.872 -2.185 1.00 94.94 187 THR A O 1
ATOM 1409 N N . ASP A 1 188 ? -8.607 -16.286 -0.509 1.00 94.75 188 ASP A N 1
ATOM 1410 C CA . ASP A 1 188 ? -7.296 -16.660 -1.043 1.00 94.75 188 ASP A CA 1
ATOM 1411 C C . ASP A 1 188 ? -7.422 -17.374 -2.397 1.00 94.75 188 ASP A C 1
ATOM 1413 O O . ASP A 1 188 ? -6.632 -17.116 -3.301 1.00 94.75 188 ASP A O 1
ATOM 1417 N N . ASP A 1 189 ? -8.475 -18.174 -2.595 1.00 97.06 189 ASP A N 1
ATOM 1418 C CA . ASP A 1 189 ? -8.759 -18.823 -3.883 1.00 97.06 189 ASP A CA 1
ATOM 1419 C C . ASP A 1 189 ? -8.972 -17.804 -5.012 1.00 97.06 189 ASP A C 1
ATOM 1421 O O . ASP A 1 189 ? -8.476 -17.989 -6.124 1.00 97.06 189 ASP A O 1
ATOM 1425 N N . GLN A 1 190 ? -9.672 -16.696 -4.738 1.00 96.31 190 GLN A N 1
ATOM 1426 C CA . GLN A 1 190 ? -9.870 -15.622 -5.719 1.00 96.31 190 GLN A CA 1
ATOM 1427 C C . GLN A 1 190 ? -8.555 -14.906 -6.040 1.00 96.31 190 GLN A C 1
ATOM 1429 O O . GLN A 1 190 ? -8.315 -14.535 -7.190 1.00 96.31 190 GLN A O 1
ATOM 1434 N N . VAL A 1 191 ? -7.702 -14.710 -5.031 1.00 95.44 191 VAL A N 1
ATOM 1435 C CA . VAL A 1 191 ? -6.365 -14.127 -5.193 1.00 95.44 191 VAL A CA 1
ATOM 1436 C C . VAL A 1 191 ? -5.474 -15.037 -6.040 1.00 95.44 191 VAL A C 1
ATOM 1438 O O . VAL A 1 191 ? -4.815 -14.554 -6.963 1.00 95.44 191 VAL A O 1
ATOM 1441 N N . MET A 1 192 ? -5.483 -16.343 -5.768 1.00 94.75 192 MET A N 1
ATOM 1442 C CA . MET A 1 192 ? -4.718 -17.343 -6.512 1.00 94.75 192 MET A CA 1
ATOM 1443 C C . MET A 1 192 ? -5.181 -17.414 -7.969 1.00 94.75 192 MET A C 1
ATOM 1445 O O . MET A 1 192 ? -4.369 -17.235 -8.872 1.00 94.75 192 MET A O 1
ATOM 1449 N N . GLN A 1 193 ? -6.492 -17.540 -8.202 1.00 95.12 193 GLN A N 1
ATOM 1450 C CA . GLN A 1 193 ? -7.066 -17.572 -9.549 1.00 95.12 193 GLN A CA 1
ATOM 1451 C C . GLN A 1 193 ? -6.696 -16.325 -10.364 1.00 95.12 193 GLN A C 1
ATOM 1453 O O . GLN A 1 193 ? -6.306 -16.437 -11.526 1.00 95.12 193 GLN A O 1
ATOM 1458 N N . LEU A 1 194 ? -6.794 -15.137 -9.757 1.00 94.56 194 LEU A N 1
ATOM 1459 C CA . LEU A 1 194 ? -6.419 -13.888 -10.415 1.00 94.56 194 LEU A CA 1
ATOM 1460 C C . LEU A 1 194 ? -4.924 -13.849 -10.754 1.00 94.56 194 LEU A C 1
ATOM 1462 O O . LEU A 1 194 ? -4.535 -13.381 -11.824 1.00 94.56 194 LEU A O 1
ATOM 1466 N N . THR A 1 195 ? -4.083 -14.314 -9.831 1.00 93.50 195 THR A N 1
ATOM 1467 C CA . THR A 1 195 ? -2.630 -14.336 -10.016 1.00 93.50 195 THR A CA 1
ATOM 1468 C C . THR A 1 195 ? -2.252 -15.257 -11.171 1.00 93.50 195 THR A C 1
ATOM 1470 O O . THR A 1 195 ? -1.506 -14.836 -12.056 1.00 93.50 195 THR A O 1
ATOM 1473 N N . ASP A 1 196 ? -2.828 -16.457 -11.217 1.00 93.50 196 ASP A N 1
ATOM 1474 C CA . ASP A 1 196 ? -2.609 -17.426 -12.290 1.00 93.50 196 ASP A CA 1
ATOM 1475 C C . ASP A 1 196 ? -3.049 -16.877 -13.653 1.00 93.50 196 ASP A C 1
ATOM 1477 O O . ASP A 1 196 ? -2.297 -16.975 -14.625 1.00 93.50 196 ASP A O 1
ATOM 1481 N N . GLU A 1 197 ? -4.221 -16.234 -13.726 1.00 91.38 197 GLU A N 1
ATOM 1482 C CA . GLU A 1 197 ? -4.723 -15.594 -14.950 1.00 91.38 197 GLU A CA 1
ATOM 1483 C C . GLU A 1 197 ? -3.730 -14.546 -15.483 1.00 91.38 197 GLU A C 1
ATOM 1485 O O . GLU A 1 197 ? -3.312 -14.598 -16.644 1.00 91.38 197 GLU A O 1
ATOM 1490 N N . ILE A 1 198 ? -3.288 -13.626 -14.619 1.00 91.12 198 ILE A N 1
ATOM 1491 C CA . ILE A 1 198 ? -2.357 -12.550 -14.988 1.00 91.12 198 ILE A CA 1
ATOM 1492 C C . ILE A 1 198 ? -0.982 -13.099 -15.389 1.00 91.12 198 ILE A C 1
ATOM 1494 O O . ILE A 1 198 ? -0.369 -12.605 -16.342 1.00 91.12 198 ILE A O 1
ATOM 1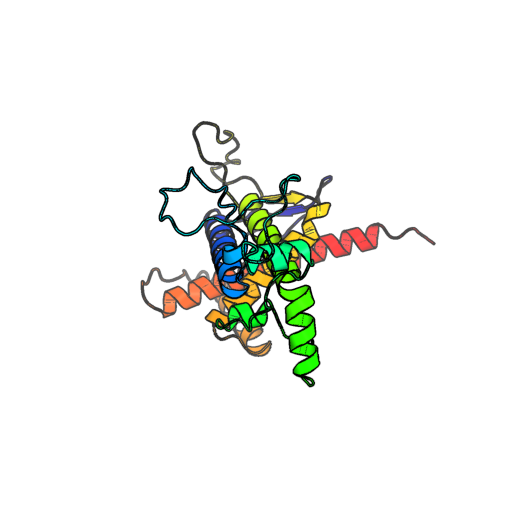498 N N . MET A 1 199 ? -0.478 -14.110 -14.681 1.00 87.31 199 MET A N 1
ATOM 1499 C CA . MET A 1 199 ? 0.812 -14.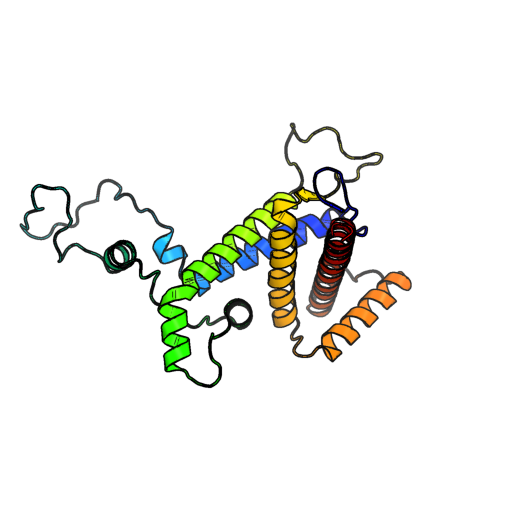735 -14.985 1.00 87.31 199 MET A CA 1
ATOM 1500 C C . MET A 1 199 ? 0.770 -15.474 -16.324 1.00 87.31 199 MET A C 1
ATOM 1502 O O . MET A 1 199 ? 1.666 -15.296 -17.155 1.00 87.31 199 MET A O 1
ATOM 1506 N N . TRP A 1 200 ? -0.303 -16.224 -16.574 1.00 87.06 200 TRP A N 1
ATOM 1507 C CA . TRP A 1 200 ? -0.544 -16.912 -17.840 1.00 87.06 200 TRP A CA 1
ATOM 1508 C C . TRP A 1 200 ? -0.640 -15.930 -19.014 1.00 87.06 200 TRP A C 1
ATOM 1510 O O . TRP A 1 200 ? -0.043 -16.147 -20.068 1.00 87.06 200 TRP A O 1
ATOM 1520 N N . ASP A 1 201 ? -1.341 -14.810 -18.837 1.00 85.75 201 ASP A N 1
ATOM 1521 C CA . ASP A 1 201 ? -1.446 -13.773 -19.862 1.00 85.75 201 ASP A CA 1
ATOM 1522 C C . ASP A 1 201 ? -0.116 -13.106 -20.198 1.00 85.75 201 ASP A C 1
ATOM 1524 O O . ASP A 1 201 ? 0.194 -12.913 -21.378 1.00 85.75 201 ASP A O 1
ATOM 1528 N N . ARG A 1 202 ? 0.687 -12.797 -19.173 1.00 80.56 202 ARG A N 1
ATOM 1529 C CA . ARG A 1 202 ? 2.034 -12.252 -19.354 1.00 80.56 202 ARG A CA 1
ATOM 1530 C C . ARG A 1 202 ? 2.920 -13.235 -20.121 1.00 80.56 202 ARG A C 1
ATOM 1532 O O . ARG A 1 202 ? 3.619 -12.820 -21.042 1.00 80.56 202 ARG A O 1
ATOM 1539 N N . GLN A 1 203 ? 2.875 -14.524 -19.781 1.00 81.94 203 GLN A N 1
ATOM 1540 C CA . GLN A 1 203 ? 3.653 -15.557 -20.471 1.00 81.94 203 GLN A CA 1
ATOM 1541 C C . GLN A 1 203 ? 3.205 -15.754 -21.924 1.00 81.94 203 GLN A C 1
ATOM 1543 O O . GLN A 1 203 ? 4.034 -15.969 -22.805 1.00 81.94 203 GLN A O 1
ATOM 1548 N N . ALA A 1 204 ? 1.904 -15.642 -22.187 1.00 83.75 204 ALA A N 1
ATOM 1549 C CA . ALA A 1 204 ? 1.337 -15.737 -23.526 1.00 83.75 204 ALA A CA 1
ATOM 1550 C C . ALA A 1 204 ? 1.543 -14.470 -24.381 1.00 83.75 204 ALA A C 1
ATOM 1552 O O . ALA A 1 204 ? 1.078 -14.437 -25.520 1.00 83.75 204 ALA A O 1
ATOM 1553 N N . GLY A 1 205 ? 2.190 -13.425 -23.848 1.00 79.12 205 GLY A N 1
ATOM 1554 C CA . GLY A 1 205 ? 2.398 -12.155 -24.548 1.00 79.12 205 GLY A CA 1
ATOM 1555 C C . GLY A 1 205 ? 1.098 -11.413 -24.864 1.00 79.12 205 GLY A C 1
ATOM 1556 O O . GLY A 1 205 ? 1.055 -10.627 -25.808 1.00 79.12 205 GLY A O 1
ATOM 1557 N N . ARG A 1 206 ? 0.018 -11.676 -24.116 1.00 75.50 206 ARG A N 1
ATOM 1558 C CA . ARG A 1 206 ? -1.263 -10.996 -24.325 1.00 75.50 206 ARG A CA 1
ATOM 1559 C C . ARG A 1 206 ? -1.184 -9.589 -23.748 1.00 75.50 206 ARG A C 1
ATOM 1561 O O . ARG A 1 206 ? -1.152 -9.411 -22.530 1.00 75.50 206 ARG A O 1
ATOM 1568 N N . GLU A 1 207 ? -1.161 -8.598 -24.632 1.00 63.62 207 GLU A N 1
ATOM 1569 C CA . GLU A 1 207 ? -1.162 -7.190 -24.245 1.00 63.62 207 GLU A CA 1
ATOM 1570 C C . GLU A 1 207 ? -2.402 -6.836 -23.413 1.00 63.62 207 GLU A C 1
ATOM 1572 O O . GLU A 1 207 ? -3.481 -7.420 -23.560 1.00 63.62 207 GLU A O 1
ATOM 1577 N N . ILE A 1 208 ? -2.241 -5.862 -22.515 1.00 60.69 208 ILE A N 1
ATOM 1578 C CA . ILE A 1 208 ? -3.366 -5.251 -21.810 1.00 60.69 208 ILE A CA 1
ATOM 1579 C C . ILE A 1 208 ? -4.129 -4.426 -22.853 1.00 60.69 208 ILE A C 1
ATOM 1581 O O . ILE A 1 208 ? -3.546 -3.488 -23.399 1.00 60.69 208 ILE A O 1
ATOM 1585 N N . PRO A 1 209 ? -5.406 -4.733 -23.148 1.00 58.78 209 PRO A N 1
ATOM 1586 C CA . PRO A 1 209 ? -6.179 -3.911 -24.063 1.00 58.78 209 PRO A CA 1
ATOM 1587 C C . PRO A 1 209 ? -6.234 -2.482 -23.526 1.00 58.78 209 PRO A C 1
ATOM 1589 O O . PRO A 1 209 ? -6.656 -2.266 -22.387 1.00 58.78 209 PRO A O 1
ATOM 1592 N N . VAL A 1 210 ? -5.839 -1.508 -24.346 1.00 56.00 210 VAL A N 1
ATOM 1593 C CA . VAL A 1 210 ? -6.031 -0.080 -24.059 1.00 56.00 210 VAL A CA 1
ATOM 1594 C C . VAL A 1 210 ? -7.504 0.255 -24.316 1.00 56.00 210 VAL A C 1
ATOM 1596 O O . VAL A 1 210 ? -7.849 0.944 -25.270 1.00 56.00 210 VAL A O 1
ATOM 1599 N N . ALA A 1 211 ? -8.404 -0.327 -23.525 1.00 59.75 211 ALA A N 1
ATOM 1600 C CA . ALA A 1 211 ? -9.817 0.026 -23.532 1.00 59.75 211 ALA A CA 1
ATOM 1601 C C . ALA A 1 211 ? -10.111 0.938 -22.335 1.00 59.75 211 ALA A C 1
ATOM 1603 O O . ALA A 1 211 ? -9.505 0.819 -21.275 1.00 59.75 211 ALA A O 1
ATOM 1604 N N . THR A 1 212 ? -11.039 1.873 -22.502 1.00 67.88 212 THR A N 1
ATOM 1605 C CA . THR A 1 212 ? -11.464 2.815 -21.453 1.00 67.88 212 THR A CA 1
ATOM 1606 C C . THR A 1 212 ? -12.669 2.299 -20.663 1.00 67.88 212 THR A C 1
ATOM 1608 O O . THR A 1 212 ? -13.388 3.074 -20.035 1.00 67.88 212 THR A O 1
ATOM 1611 N N . ASP A 1 213 ? -12.913 0.988 -20.700 1.00 75.94 213 ASP A N 1
ATOM 1612 C CA . ASP A 1 213 ? -14.022 0.345 -20.005 1.00 75.94 213 ASP A CA 1
ATOM 1613 C C . ASP A 1 213 ? -13.601 -0.249 -18.648 1.00 75.94 213 ASP A C 1
ATOM 1615 O O . ASP A 1 213 ? -12.421 -0.359 -18.298 1.00 75.94 213 ASP A O 1
ATOM 1619 N N . GLY A 1 214 ? -14.593 -0.665 -17.856 1.00 76.56 214 GLY A N 1
ATOM 1620 C CA . GLY A 1 214 ? -14.347 -1.259 -16.540 1.00 76.56 214 GLY A CA 1
ATOM 1621 C C . GLY A 1 214 ? -13.547 -2.568 -16.584 1.00 76.56 214 GLY A C 1
ATOM 1622 O O . GLY A 1 214 ? -12.912 -2.928 -15.592 1.00 76.56 214 GLY A O 1
ATOM 1623 N N . ARG A 1 215 ? -13.528 -3.283 -17.718 1.00 77.19 215 ARG A N 1
ATOM 1624 C CA . ARG A 1 215 ? -12.791 -4.547 -17.862 1.00 77.19 215 ARG A CA 1
ATOM 1625 C C . ARG A 1 215 ? -11.296 -4.288 -17.990 1.00 77.19 215 ARG A C 1
ATOM 1627 O O . ARG A 1 215 ? -10.511 -4.955 -17.314 1.00 77.19 215 ARG A O 1
ATOM 1634 N N . ALA A 1 216 ? -10.906 -3.316 -18.809 1.00 76.12 216 ALA A N 1
ATOM 1635 C CA . ALA A 1 216 ? -9.516 -2.893 -18.911 1.00 76.12 216 ALA A CA 1
ATOM 1636 C C . ALA A 1 216 ? -9.007 -2.293 -17.595 1.00 76.12 216 ALA A C 1
ATOM 1638 O O . ALA A 1 216 ? -7.919 -2.661 -17.151 1.00 76.12 216 ALA A O 1
ATOM 1639 N N . ALA A 1 217 ? -9.821 -1.480 -16.911 1.00 82.94 217 ALA A N 1
ATOM 1640 C CA . ALA A 1 217 ? -9.479 -0.966 -15.584 1.00 82.94 217 ALA A CA 1
ATOM 1641 C C . ALA A 1 217 ? -9.255 -2.100 -14.567 1.00 82.94 217 ALA A C 1
ATOM 1643 O O . ALA A 1 217 ? -8.229 -2.125 -13.888 1.00 82.94 217 ALA A O 1
ATOM 1644 N N . ARG A 1 218 ? -10.169 -3.082 -14.495 1.00 86.38 218 ARG A N 1
ATOM 1645 C CA . ARG A 1 218 ? -10.015 -4.253 -13.616 1.00 86.38 218 ARG A CA 1
ATOM 1646 C C . ARG A 1 218 ? -8.713 -4.991 -13.907 1.00 86.38 218 ARG A C 1
ATOM 1648 O O . ARG A 1 218 ? -7.950 -5.249 -12.987 1.00 86.38 218 ARG A O 1
ATOM 1655 N N . ARG A 1 219 ? -8.438 -5.288 -15.178 1.00 84.38 219 ARG A N 1
ATOM 1656 C CA . ARG A 1 219 ? -7.235 -6.012 -15.605 1.00 84.38 219 ARG A CA 1
ATOM 1657 C C . ARG A 1 219 ? -5.946 -5.268 -15.262 1.00 84.38 219 ARG A C 1
ATOM 1659 O O . ARG A 1 219 ? -4.991 -5.889 -14.799 1.00 84.38 219 ARG A O 1
ATOM 1666 N N . PHE A 1 220 ? -5.929 -3.953 -15.461 1.00 86.75 220 PHE A N 1
ATOM 1667 C CA . PHE A 1 220 ? -4.821 -3.099 -15.050 1.00 86.75 220 PHE A CA 1
ATOM 1668 C C . PHE A 1 220 ? -4.572 -3.209 -13.540 1.00 86.75 220 PHE A C 1
ATOM 1670 O O . PHE A 1 220 ? -3.464 -3.551 -13.127 1.00 86.75 220 PHE A O 1
ATOM 1677 N N . TRP A 1 221 ? -5.610 -3.018 -12.719 1.00 91.50 221 TRP A N 1
ATOM 1678 C CA . TRP A 1 221 ? -5.501 -3.104 -11.261 1.00 91.50 221 TRP A CA 1
ATOM 1679 C C . TRP A 1 221 ? -5.122 -4.502 -10.766 1.00 91.50 221 TRP A C 1
ATOM 1681 O O . TRP A 1 221 ? -4.347 -4.624 -9.820 1.00 91.50 221 TRP A O 1
ATOM 1691 N N . SER A 1 222 ? -5.580 -5.560 -11.436 1.00 93.44 222 SER A N 1
ATOM 1692 C CA . SER A 1 222 ? -5.129 -6.932 -11.189 1.00 93.44 222 SER A CA 1
ATOM 1693 C C . SER A 1 222 ? -3.636 -7.108 -11.472 1.00 93.44 222 SER A C 1
ATOM 1695 O O . SER A 1 222 ? -2.928 -7.727 -10.680 1.00 93.44 222 SER A O 1
ATOM 1697 N N . GLY A 1 223 ? -3.131 -6.511 -12.555 1.00 91.94 223 GLY A N 1
ATOM 1698 C CA . GLY A 1 223 ? -1.702 -6.474 -12.856 1.00 91.94 223 GLY A CA 1
ATOM 1699 C C . GLY A 1 223 ? -0.888 -5.759 -11.774 1.00 91.94 223 GLY A C 1
ATOM 1700 O O . GLY A 1 223 ? 0.135 -6.287 -11.338 1.00 91.94 223 GLY A O 1
ATOM 1701 N N . VAL A 1 224 ? -1.366 -4.603 -11.297 1.00 92.62 224 VAL A N 1
ATOM 1702 C CA . VAL A 1 224 ? -0.740 -3.845 -10.196 1.00 92.62 224 VAL A CA 1
ATOM 1703 C C . VAL A 1 224 ? -0.745 -4.654 -8.895 1.00 92.62 224 VAL A C 1
ATOM 1705 O O . VAL A 1 224 ? 0.278 -4.724 -8.218 1.00 92.62 224 VAL A O 1
ATOM 1708 N N . PHE A 1 225 ? -1.859 -5.314 -8.565 1.00 95.81 225 PHE A N 1
ATOM 1709 C CA . PHE A 1 225 ? -1.985 -6.164 -7.379 1.00 95.81 225 PHE A CA 1
ATOM 1710 C C . PHE A 1 225 ? -0.974 -7.321 -7.380 1.00 95.81 225 PHE A C 1
ATOM 1712 O O . PHE A 1 225 ? -0.274 -7.532 -6.388 1.00 95.81 225 PHE A O 1
ATOM 1719 N N . VAL A 1 226 ? -0.857 -8.036 -8.505 1.00 95.44 226 VAL A N 1
ATOM 1720 C CA . VAL A 1 226 ? 0.104 -9.141 -8.666 1.00 95.44 226 VAL A CA 1
ATOM 1721 C C . VAL A 1 226 ? 1.542 -8.627 -8.617 1.00 95.44 226 VAL A C 1
ATOM 1723 O O . VAL A 1 226 ? 2.388 -9.223 -7.954 1.00 95.44 226 VAL A O 1
ATOM 1726 N N . ALA A 1 227 ? 1.824 -7.493 -9.265 1.00 94.00 227 ALA A N 1
ATOM 1727 C CA . ALA A 1 227 ? 3.139 -6.862 -9.229 1.00 94.00 227 ALA A CA 1
ATOM 1728 C C . ALA A 1 227 ? 3.546 -6.481 -7.793 1.00 94.00 227 ALA A C 1
ATOM 1730 O O . ALA A 1 227 ? 4.644 -6.823 -7.358 1.00 94.00 227 ALA A O 1
ATOM 1731 N N . ALA A 1 228 ? 2.658 -5.841 -7.028 1.00 96.88 228 ALA A N 1
ATOM 1732 C CA . ALA A 1 228 ? 2.907 -5.510 -5.625 1.00 96.88 228 ALA A CA 1
ATOM 1733 C C . ALA A 1 228 ? 3.136 -6.765 -4.764 1.00 96.88 228 ALA A C 1
ATOM 1735 O O . ALA A 1 228 ? 4.011 -6.765 -3.900 1.00 96.88 228 ALA A O 1
ATOM 1736 N N . GLY A 1 229 ? 2.394 -7.849 -5.026 1.00 96.88 229 GLY A N 1
ATOM 1737 C CA . GLY A 1 229 ? 2.596 -9.137 -4.359 1.00 96.88 229 GLY A CA 1
ATOM 1738 C C . GLY A 1 229 ? 3.976 -9.730 -4.626 1.00 96.88 229 GLY A C 1
ATOM 1739 O O . GLY A 1 229 ? 4.685 -10.071 -3.685 1.00 96.88 229 GLY A O 1
ATOM 1740 N N . TYR A 1 230 ? 4.398 -9.750 -5.889 1.00 96.75 230 TYR A N 1
ATOM 1741 C CA . TYR A 1 230 ? 5.726 -10.219 -6.285 1.00 96.75 230 TYR A CA 1
ATOM 1742 C C . TYR A 1 230 ? 6.860 -9.352 -5.703 1.00 96.75 230 TYR A C 1
ATOM 1744 O O . TYR A 1 230 ? 7.889 -9.866 -5.258 1.00 96.75 230 TYR A O 1
ATOM 1752 N N . ALA A 1 231 ? 6.675 -8.028 -5.652 1.00 97.56 231 ALA A N 1
ATOM 1753 C CA . ALA A 1 231 ? 7.620 -7.120 -5.001 1.00 97.56 231 ALA A CA 1
ATOM 1754 C C . ALA A 1 231 ? 7.786 -7.458 -3.511 1.00 97.56 231 ALA A C 1
ATOM 1756 O O . ALA A 1 231 ? 8.910 -7.544 -3.019 1.00 97.56 231 ALA A O 1
ATOM 1757 N N . GLN A 1 232 ? 6.671 -7.680 -2.810 1.00 97.88 232 GLN A N 1
ATOM 1758 C CA . GLN A 1 232 ? 6.661 -8.016 -1.390 1.00 97.88 232 GLN A CA 1
ATOM 1759 C C . GLN A 1 232 ? 7.307 -9.379 -1.133 1.00 97.88 232 GLN A C 1
ATOM 1761 O O . GLN A 1 232 ? 8.177 -9.477 -0.275 1.00 97.88 232 GLN A O 1
ATOM 1766 N N . GLU A 1 233 ? 6.919 -10.412 -1.883 1.00 97.88 233 GLU A N 1
ATOM 1767 C CA . GLU A 1 233 ? 7.468 -11.768 -1.762 1.00 97.88 233 GLU A CA 1
ATOM 1768 C C . GLU A 1 233 ? 8.989 -11.762 -1.932 1.00 97.88 233 GLU A C 1
ATOM 1770 O O . GLU A 1 233 ? 9.723 -12.179 -1.037 1.00 97.88 233 GLU A O 1
ATOM 1775 N N . THR A 1 234 ? 9.479 -11.177 -3.027 1.00 98.31 234 THR A N 1
ATOM 1776 C CA . THR A 1 234 ? 10.918 -11.175 -3.314 1.00 98.31 234 THR A CA 1
ATOM 1777 C C . THR A 1 234 ? 11.724 -10.329 -2.329 1.00 98.31 234 THR A C 1
ATOM 1779 O O . THR A 1 234 ? 12.881 -10.656 -2.066 1.00 98.31 234 THR A O 1
ATOM 1782 N N . LEU A 1 235 ? 11.143 -9.265 -1.758 1.00 98.38 235 LEU A N 1
ATOM 1783 C CA . LEU A 1 235 ? 11.765 -8.496 -0.677 1.00 98.38 235 LEU A CA 1
ATOM 1784 C C . LEU A 1 235 ? 11.839 -9.318 0.619 1.00 98.38 235 LEU A C 1
ATOM 1786 O O . LEU A 1 235 ? 12.898 -9.395 1.244 1.00 98.38 235 LEU A O 1
ATOM 1790 N N . MET A 1 236 ? 10.740 -9.969 1.002 1.00 98.06 236 MET A N 1
ATOM 1791 C CA . MET A 1 236 ? 10.682 -10.801 2.205 1.00 98.06 236 MET A CA 1
ATOM 1792 C C . MET A 1 236 ? 11.650 -11.984 2.124 1.00 98.06 236 MET A C 1
ATOM 1794 O O . MET A 1 236 ? 12.330 -12.283 3.107 1.00 98.06 236 MET A O 1
ATOM 1798 N N . ASP A 1 237 ? 11.788 -12.608 0.956 1.00 97.81 237 ASP A N 1
ATOM 1799 C CA . ASP A 1 237 ? 12.737 -13.701 0.739 1.00 97.81 237 ASP A CA 1
ATOM 1800 C C . ASP A 1 237 ? 14.181 -13.277 1.012 1.00 97.81 237 ASP A C 1
ATOM 1802 O O . ASP A 1 237 ? 14.910 -13.965 1.737 1.00 97.81 237 ASP A O 1
ATOM 1806 N N . VAL A 1 238 ? 14.605 -12.126 0.479 1.00 97.44 238 VAL A N 1
ATOM 1807 C CA . VAL A 1 238 ? 15.972 -11.634 0.701 1.00 97.44 238 VAL A CA 1
ATOM 1808 C C . VAL A 1 238 ? 16.191 -11.157 2.138 1.00 97.44 238 VAL A C 1
ATOM 1810 O O . VAL A 1 238 ? 17.272 -11.390 2.681 1.00 97.44 238 VAL A O 1
ATOM 1813 N N . MET A 1 239 ? 15.176 -10.574 2.787 1.00 96.31 239 MET A N 1
ATOM 1814 C CA . MET A 1 239 ? 15.223 -10.214 4.212 1.00 96.31 239 MET A CA 1
ATOM 1815 C C . MET A 1 239 ? 15.388 -11.455 5.100 1.00 96.31 239 MET A C 1
ATOM 1817 O O . MET A 1 239 ? 16.250 -11.493 5.980 1.00 96.31 239 MET A O 1
ATOM 1821 N N . LEU A 1 240 ? 14.604 -12.508 4.846 1.00 95.44 240 LEU A N 1
ATOM 1822 C CA . LEU A 1 240 ? 14.666 -13.765 5.593 1.00 95.44 240 LEU A CA 1
ATOM 1823 C C . LEU A 1 240 ? 15.982 -14.511 5.356 1.00 95.44 240 LEU A C 1
ATOM 1825 O O . LEU A 1 240 ? 16.547 -15.073 6.297 1.00 95.44 240 LEU A O 1
ATOM 1829 N N . ALA A 1 241 ? 16.492 -14.514 4.123 1.00 93.94 241 ALA A N 1
ATOM 1830 C CA . ALA A 1 241 ? 17.797 -15.088 3.812 1.00 93.94 241 ALA A CA 1
ATOM 1831 C C . ALA A 1 241 ? 18.925 -14.370 4.575 1.00 93.94 241 ALA A C 1
ATOM 1833 O O . ALA A 1 241 ? 19.780 -15.032 5.169 1.00 93.94 241 ALA A O 1
ATOM 1834 N N . GLU A 1 242 ? 18.897 -13.034 4.629 1.00 90.94 242 GLU A N 1
ATOM 1835 C CA . GLU A 1 242 ? 19.868 -12.242 5.391 1.00 90.94 242 GLU A CA 1
ATOM 1836 C C . GLU A 1 242 ? 19.770 -12.517 6.903 1.00 90.94 242 GLU A C 1
ATOM 1838 O O . GLU A 1 242 ? 20.794 -12.747 7.550 1.00 90.94 242 GLU A O 1
ATOM 1843 N N . LEU A 1 243 ? 18.560 -12.576 7.471 1.00 90.00 243 LEU A N 1
ATOM 1844 C CA . LEU A 1 243 ? 18.352 -12.910 8.888 1.00 90.00 243 LEU A CA 1
ATOM 1845 C C . LEU A 1 243 ? 18.880 -14.306 9.247 1.00 90.00 243 LEU A C 1
ATOM 1847 O O . LEU A 1 243 ? 19.526 -14.475 10.284 1.00 90.00 243 LEU A O 1
ATOM 1851 N N . ARG A 1 244 ? 18.656 -15.307 8.385 1.00 90.94 244 ARG A N 1
ATOM 1852 C CA . ARG A 1 244 ? 19.180 -16.671 8.580 1.00 90.94 244 ARG A CA 1
ATOM 1853 C C . ARG A 1 244 ? 20.707 -16.709 8.520 1.00 90.94 244 ARG A C 1
ATOM 1855 O O . ARG A 1 244 ? 21.312 -17.407 9.327 1.00 90.94 244 ARG A O 1
ATOM 1862 N N . GLY A 1 245 ? 21.319 -15.939 7.619 1.00 86.56 245 GLY A N 1
ATOM 1863 C CA . GLY A 1 245 ? 22.777 -15.827 7.500 1.00 86.56 245 GLY A CA 1
ATOM 1864 C C . GLY A 1 245 ? 23.455 -15.077 8.655 1.00 86.56 245 GLY A C 1
ATOM 1865 O O . GLY A 1 245 ? 24.655 -15.235 8.856 1.00 86.56 245 GLY A O 1
ATOM 1866 N N . ARG A 1 246 ? 22.703 -14.278 9.425 1.00 77.00 246 ARG A N 1
ATOM 1867 C CA . ARG A 1 246 ? 23.199 -13.506 10.581 1.00 77.00 246 ARG A CA 1
ATOM 1868 C C . ARG A 1 246 ? 23.141 -14.247 11.918 1.00 77.00 246 ARG A C 1
ATOM 1870 O O . ARG A 1 246 ? 23.680 -13.730 12.895 1.00 77.00 246 ARG A O 1
ATOM 1877 N N . ARG A 1 247 ? 22.485 -15.411 12.007 1.00 56.69 247 ARG A N 1
ATOM 1878 C CA . ARG A 1 247 ? 22.466 -16.184 13.261 1.00 56.69 247 ARG A CA 1
ATOM 1879 C C . ARG A 1 247 ? 23.905 -16.560 13.649 1.00 56.69 247 ARG A C 1
ATOM 1881 O O . ARG A 1 247 ? 24.595 -17.147 12.815 1.00 56.69 247 ARG A O 1
ATOM 1888 N N . PRO A 1 248 ? 24.368 -16.252 14.875 1.00 50.56 248 PRO A N 1
ATOM 1889 C CA . PRO A 1 248 ? 25.683 -16.695 15.313 1.00 50.56 248 PRO A CA 1
ATOM 1890 C C . PRO A 1 248 ? 25.711 -18.227 15.345 1.00 50.56 248 PRO A C 1
ATOM 1892 O O . PRO A 1 248 ? 24.735 -18.859 15.759 1.00 50.56 248 PRO A O 1
ATOM 1895 N N . LEU A 1 249 ? 26.817 -18.817 14.881 1.00 50.44 249 LEU A N 1
ATOM 1896 C CA . LEU A 1 249 ? 27.142 -20.206 15.199 1.00 50.44 249 LEU A CA 1
ATOM 1897 C C . LEU A 1 249 ? 27.160 -20.306 16.730 1.00 50.44 249 LEU A C 1
ATOM 1899 O O . LEU A 1 249 ? 27.863 -19.526 17.374 1.00 50.44 249 LEU A O 1
ATOM 1903 N N . ALA A 1 250 ? 26.300 -21.174 17.262 1.00 46.16 250 ALA A N 1
ATOM 1904 C CA . ALA A 1 250 ? 26.183 -21.449 18.690 1.00 46.16 250 ALA A CA 1
ATOM 1905 C C . ALA A 1 250 ? 27.516 -21.908 19.295 1.00 46.16 250 ALA A C 1
ATOM 1907 O O . ALA A 1 250 ? 28.281 -22.593 18.574 1.00 46.16 250 ALA A O 1
#

pLDDT: mean 80.79, std 19.37, range [33.19, 98.69]

Sequence (250 aa):
MTPFRAMRRGYEARFEPVERVVLAKVARDVSAMLREEAGLDLFADGDEPGPSSHHAPGKGQAWANGLLAPDELTDADLARLTGVTGVGRIPTDPAAQRLLPDASKDDADVADEFRRLTQNDVAQAKVDRLEAFAALLDLPSGDDAPSTVGRHGAPPPVRVPREDAEQFAGALTDVRLVIAERLGLKTDDQVMQLTDEIMWDRQAGREIPVATDGRAARRFWSGVFVAAGYAQETLMDVMLAELRGRRPLA

InterPro domains:
  IPR018561 Oxidative stress regulator AosR [PF09438] (1-239)

Organism: NCBI:txid88382